Protein AF-A0A558BY23-F1 (afdb_monomer)

Organism: NCBI:txid2594794

Mean predicted aligned error: 22.26 Å

Radius of gyration: 32.46 Å; Cα contacts (8 Å, |Δi|>4): 40; chains: 1; bounding box: 86×51×78 Å

Foldseek 3Di:
DDPQLVVQLVVVCVVCVVVVPPVPVDPDDPPVVSVVSSVVSVVVVVVVCVCVVPVVPPPVPPLVVQLVVQLVVVCVVCQCVQDDPDDDSDPRDPVVSVVSSVVSVVVSVVVVVVVVVVVVVVVVVPPDPDDDPDDDDDDDDDDDDDDDDDDDDDDDDDDDDDDDDDDDDDDDDDDDDDDDDD

Sequence (182 aa):
MSKAKKALTDHLAAAVVPHLGTEASTNEPPKAVSKTLRKLAKQLLKQQTKTEKTPPAPVAPKAKRVRQALTSELTGALQPYLSPEGEEAAPPSKAVTKLIQRLSKKLVKQRHKQAKQSAKAAKSKDAPTAASEGSAASAPRPGRPQPPRPASVASAPRPVAPKRRPAPAKPAPAPATPAPQE

Solvent-accessible surface area (backbone atoms only — not comparable to full-atom values): 11970 Å² total; per-residue (Å²): 133,57,70,70,52,49,55,46,29,53,52,52,46,64,69,42,54,84,72,61,50,84,85,55,78,54,101,58,72,57,76,67,54,52,52,50,43,50,50,49,32,51,50,52,52,53,48,51,51,47,52,63,74,43,60,70,71,81,71,64,65,55,70,65,59,52,34,49,52,44,29,53,50,51,48,60,71,42,42,72,77,73,41,63,92,87,58,80,85,66,79,72,52,76,66,55,52,52,49,44,50,53,48,26,54,49,52,54,52,50,52,53,50,49,51,54,51,51,53,53,55,49,67,72,65,71,64,83,88,69,84,79,90,76,91,77,92,80,80,93,79,82,89,77,87,78,79,88,79,81,84,81,74,82,83,78,87,79,84,83,80,82,84,80,78,83,77,85,81,80,82,79,84,78,85,83,80,85,79,84,87,131

pLDDT: mean 70.73, std 15.52, range [36.75, 92.56]

Secondary structure (DSSP, 8-state):
--HHHHHHHHHHHHHHGGGS-TT--SSS--HHHHHHHHHHHHHHHHHHHHHHHS--------HHHHHHHHHHHHHHHHHHHHS-TTSTTPPPPHHHHHHHHHHHHHHHHHHHHHHHHHHHHHHTT-S-----------PPPPP-PPPPPP-PPPPPPPPPPPPPPPPPPPPPPPPPPPPPP-

Structure (mmCIF, N/CA/C/O backbone):
data_AF-A0A558BY23-F1
#
_entry.id   AF-A0A558BY23-F1
#
loop_
_atom_site.group_PDB
_atom_site.id
_atom_site.type_symbol
_atom_site.label_atom_id
_atom_site.label_alt_id
_atom_site.label_comp_id
_atom_site.label_asym_id
_atom_site.label_entity_id
_atom_site.label_seq_id
_atom_site.pdbx_PDB_ins_code
_atom_site.Cartn_x
_atom_site.Cartn_y
_atom_site.Cartn_z
_atom_site.occupancy
_atom_site.B_iso_or_equiv
_atom_site.auth_seq_id
_atom_site.auth_comp_id
_atom_site.auth_asym_id
_atom_site.auth_atom_id
_atom_site.pdbx_PDB_model_num
ATOM 1 N N . MET A 1 1 ? 19.167 -9.351 -29.033 1.00 67.38 1 MET A N 1
ATOM 2 C CA . MET A 1 1 ? 18.767 -8.874 -27.680 1.00 67.38 1 MET A CA 1
ATOM 3 C C . MET A 1 1 ? 17.413 -8.190 -27.806 1.00 67.38 1 MET A C 1
ATOM 5 O O . MET A 1 1 ? 17.223 -7.504 -28.797 1.00 67.38 1 MET A O 1
ATOM 9 N N . SER A 1 2 ? 16.472 -8.383 -26.873 1.00 84.62 2 SER A N 1
ATOM 10 C CA . SER A 1 2 ? 15.168 -7.699 -26.940 1.00 84.62 2 SER A CA 1
ATOM 11 C C . SER A 1 2 ? 15.303 -6.205 -26.622 1.00 84.62 2 SER A C 1
ATOM 13 O O . SER A 1 2 ? 16.155 -5.827 -25.813 1.00 84.62 2 SER A O 1
ATOM 15 N N . LYS A 1 3 ? 14.456 -5.364 -27.236 1.00 84.44 3 LYS A N 1
ATOM 16 C CA . LYS A 1 3 ? 14.470 -3.896 -27.067 1.00 84.44 3 LYS A CA 1
ATOM 17 C C . LYS A 1 3 ? 14.382 -3.487 -25.589 1.00 84.44 3 LYS A C 1
ATOM 19 O O . LYS A 1 3 ? 15.218 -2.726 -25.116 1.00 84.44 3 LYS A O 1
ATOM 24 N N . ALA A 1 4 ? 13.463 -4.100 -24.839 1.00 82.62 4 ALA A N 1
ATOM 25 C CA . ALA A 1 4 ? 13.289 -3.863 -23.403 1.00 82.62 4 ALA A CA 1
ATOM 26 C C . ALA A 1 4 ? 14.543 -4.201 -22.575 1.00 82.62 4 ALA A C 1
ATOM 28 O O . ALA A 1 4 ? 14.937 -3.452 -21.687 1.00 82.62 4 ALA A O 1
ATOM 29 N N . LYS A 1 5 ? 15.222 -5.312 -22.892 1.00 85.38 5 LYS A N 1
ATOM 30 C CA . LYS A 1 5 ? 16.448 -5.699 -22.185 1.00 85.38 5 LYS A CA 1
ATOM 31 C C . LYS A 1 5 ? 17.609 -4.749 -22.488 1.00 85.38 5 LYS A C 1
ATOM 33 O O . LYS A 1 5 ? 18.427 -4.518 -21.602 1.00 85.38 5 LYS A O 1
ATOM 38 N N . LYS A 1 6 ? 17.692 -4.225 -23.718 1.00 86.12 6 LYS A N 1
ATOM 39 C CA . LYS A 1 6 ? 18.703 -3.231 -24.105 1.00 86.12 6 LYS A CA 1
ATOM 40 C C . LYS A 1 6 ? 18.495 -1.931 -23.320 1.00 86.12 6 LYS A C 1
ATOM 42 O O . LYS A 1 6 ? 19.386 -1.565 -22.573 1.00 86.12 6 LYS A O 1
ATOM 47 N N . ALA A 1 7 ? 17.280 -1.378 -23.336 1.00 87.69 7 ALA A N 1
ATOM 48 C CA . ALA A 1 7 ? 16.935 -0.168 -22.585 1.00 87.69 7 ALA A CA 1
ATOM 49 C C . ALA A 1 7 ? 17.222 -0.281 -21.075 1.00 87.69 7 ALA A C 1
ATOM 51 O O . ALA A 1 7 ? 17.802 0.625 -20.488 1.00 87.69 7 ALA A O 1
ATOM 52 N N . LEU A 1 8 ? 16.888 -1.418 -20.446 1.00 87.88 8 LEU A N 1
ATOM 53 C CA . LEU A 1 8 ? 17.223 -1.652 -19.035 1.00 87.88 8 LEU A CA 1
ATOM 54 C C . LEU A 1 8 ? 18.731 -1.726 -18.794 1.00 87.88 8 LEU A C 1
ATOM 56 O O . LEU A 1 8 ? 19.209 -1.257 -17.770 1.00 87.88 8 LEU A O 1
ATOM 60 N N . THR A 1 9 ? 19.483 -2.333 -19.711 1.00 87.38 9 THR A N 1
ATOM 61 C CA . THR A 1 9 ? 20.943 -2.413 -19.573 1.00 87.38 9 THR A CA 1
ATOM 62 C C . THR A 1 9 ? 21.571 -1.030 -19.732 1.00 87.38 9 THR A C 1
ATOM 64 O O . THR A 1 9 ? 22.450 -0.695 -18.949 1.00 87.38 9 THR A O 1
ATOM 67 N N . ASP A 1 10 ? 21.085 -0.224 -20.678 1.00 85.62 10 ASP A N 1
ATOM 68 C CA . ASP A 1 10 ? 21.565 1.137 -20.933 1.00 85.62 10 ASP A CA 1
ATOM 69 C C . ASP A 1 10 ? 21.247 2.064 -19.744 1.00 85.62 10 ASP A C 1
ATOM 71 O O . ASP A 1 10 ? 22.113 2.807 -19.294 1.00 85.62 10 ASP A O 1
ATOM 75 N N . HIS A 1 11 ? 20.053 1.948 -19.149 1.00 86.69 11 HIS A N 1
ATOM 76 C CA . HIS A 1 11 ? 19.683 2.690 -17.937 1.00 86.69 11 HIS A CA 1
ATOM 77 C C . HIS A 1 11 ? 20.518 2.274 -16.718 1.00 86.69 11 HIS A C 1
ATOM 79 O O . HIS A 1 11 ? 20.967 3.119 -15.948 1.00 86.69 11 HIS A O 1
ATOM 85 N N . LEU A 1 12 ? 20.757 0.968 -16.539 1.00 87.31 12 LEU A N 1
ATOM 86 C CA . LEU A 1 12 ? 21.628 0.477 -15.469 1.00 87.31 12 LEU A CA 1
ATOM 87 C C . LEU A 1 12 ? 23.084 0.906 -15.688 1.00 87.31 12 LEU A C 1
ATOM 89 O O . LEU A 1 12 ? 23.767 1.212 -14.720 1.00 87.31 12 LEU A O 1
ATOM 93 N N . ALA A 1 13 ? 23.557 0.955 -16.934 1.00 85.38 13 ALA A N 1
ATOM 94 C CA . ALA A 1 13 ? 24.880 1.477 -17.251 1.00 85.38 13 ALA A CA 1
ATOM 95 C C . ALA A 1 13 ? 24.966 2.970 -16.908 1.00 85.38 13 ALA A C 1
ATOM 97 O O . ALA A 1 13 ? 25.842 3.349 -16.142 1.00 85.38 13 ALA A O 1
ATOM 98 N N . ALA A 1 14 ? 24.012 3.786 -17.367 1.00 84.38 14 ALA A N 1
ATOM 99 C CA . ALA A 1 14 ? 23.962 5.220 -17.078 1.00 84.38 14 ALA A CA 1
ATOM 100 C C . ALA A 1 14 ? 23.909 5.529 -15.571 1.00 84.38 14 ALA A C 1
ATOM 102 O O . ALA A 1 14 ? 24.569 6.454 -15.113 1.00 84.38 14 ALA A O 1
ATOM 103 N N . ALA A 1 15 ? 23.178 4.730 -14.789 1.00 85.19 15 ALA A N 1
ATOM 104 C CA . ALA A 1 15 ? 23.105 4.887 -13.336 1.00 85.19 15 ALA A CA 1
ATOM 105 C C . ALA A 1 15 ? 24.396 4.469 -12.610 1.00 85.19 15 ALA A C 1
ATOM 107 O O . ALA A 1 15 ? 24.675 4.967 -11.526 1.00 85.19 15 ALA A O 1
ATOM 108 N N . VAL A 1 16 ? 25.17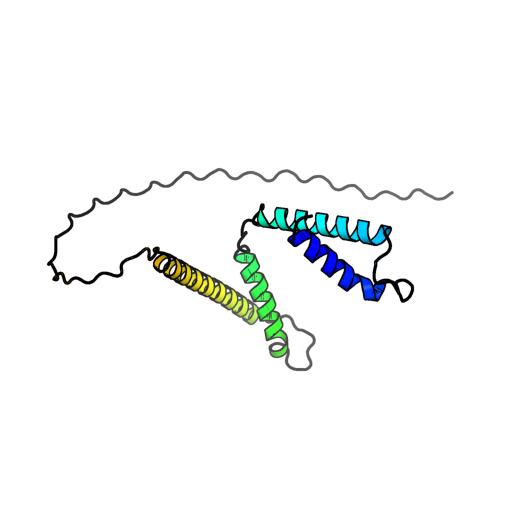3 3.545 -13.181 1.00 82.00 16 VAL A N 1
ATOM 109 C CA . VAL A 1 16 ? 26.407 3.023 -12.573 1.00 82.00 16 VAL A CA 1
ATOM 110 C C . VAL A 1 16 ? 27.642 3.822 -13.010 1.00 82.00 16 VAL A C 1
ATOM 112 O O . VAL A 1 16 ? 28.625 3.845 -12.277 1.00 82.00 16 VAL A O 1
ATOM 115 N N . VAL A 1 17 ? 27.583 4.540 -14.139 1.00 79.06 17 VAL A N 1
ATOM 116 C CA . VAL A 1 17 ? 28.660 5.416 -14.647 1.00 79.06 17 VAL A CA 1
ATOM 117 C C . VAL A 1 17 ? 29.209 6.388 -13.584 1.00 79.06 17 VAL A C 1
ATOM 119 O O . VAL A 1 17 ? 30.425 6.396 -13.404 1.00 79.06 17 VAL A O 1
ATOM 122 N N . PRO A 1 18 ? 28.390 7.126 -12.804 1.00 80.56 18 PRO A N 1
ATOM 123 C CA . PRO A 1 18 ? 28.895 8.027 -11.760 1.00 80.56 18 PRO A CA 1
ATOM 124 C C . PRO A 1 18 ? 29.636 7.318 -10.616 1.00 80.56 18 PRO A C 1
ATOM 126 O O . PRO A 1 18 ? 30.376 7.951 -9.869 1.00 80.56 18 PRO A O 1
ATOM 129 N N . HIS A 1 19 ? 29.431 6.008 -10.460 1.00 76.62 19 HIS A N 1
ATOM 130 C CA . HIS A 1 19 ? 29.974 5.205 -9.365 1.00 76.62 19 HIS A CA 1
ATOM 131 C C . HIS A 1 19 ? 31.189 4.362 -9.767 1.00 76.62 19 HIS A C 1
ATOM 133 O O . HIS A 1 19 ? 31.807 3.745 -8.902 1.00 76.62 19 HIS A O 1
ATOM 139 N N . LEU A 1 20 ? 31.544 4.322 -11.056 1.00 72.19 20 LEU A N 1
ATOM 140 C CA . LEU A 1 20 ? 32.707 3.573 -11.551 1.00 72.19 20 LEU A CA 1
ATOM 141 C C . LEU A 1 20 ? 34.029 4.344 -11.423 1.00 72.19 20 LEU A C 1
ATOM 143 O O . LEU A 1 20 ? 35.079 3.784 -11.729 1.00 72.19 20 LEU A O 1
ATOM 147 N N . GLY A 1 21 ? 33.987 5.585 -10.928 1.00 62.81 21 GLY A N 1
ATOM 148 C CA . GLY A 1 21 ? 35.162 6.442 -10.798 1.00 62.81 21 GLY A CA 1
ATOM 149 C C . GLY A 1 21 ? 35.721 6.887 -12.154 1.00 62.81 21 GLY A C 1
ATOM 150 O O . GLY A 1 21 ? 35.411 6.334 -13.209 1.00 62.81 21 GLY A O 1
ATOM 151 N N . THR A 1 22 ? 36.565 7.914 -12.131 1.00 57.41 22 THR A N 1
ATOM 152 C CA . THR A 1 22 ? 37.192 8.537 -13.313 1.00 57.41 22 THR A CA 1
ATOM 153 C C . THR A 1 22 ? 38.107 7.606 -14.125 1.00 57.41 22 THR A C 1
ATOM 155 O O . THR A 1 22 ? 38.553 7.988 -15.202 1.00 57.41 22 THR A O 1
ATOM 158 N N . GLU A 1 23 ? 38.341 6.376 -13.664 1.00 54.94 23 GLU A N 1
ATOM 159 C CA . GLU A 1 23 ? 39.105 5.327 -14.359 1.00 54.94 23 GLU A CA 1
ATOM 160 C C . GLU A 1 23 ? 38.365 4.747 -15.583 1.00 54.94 23 GLU A C 1
ATOM 162 O O . GLU A 1 23 ? 38.964 4.100 -16.439 1.00 54.94 23 GLU A O 1
ATOM 167 N N . ALA A 1 24 ? 37.057 4.997 -15.712 1.00 53.34 24 ALA A N 1
ATOM 168 C CA . ALA A 1 24 ? 36.253 4.609 -16.872 1.00 53.34 24 ALA A CA 1
ATOM 169 C C . ALA A 1 24 ? 36.109 5.761 -17.892 1.00 53.34 24 ALA A C 1
ATOM 171 O O . ALA A 1 24 ? 35.017 6.018 -18.394 1.00 53.34 24 ALA A O 1
ATOM 172 N N . SER A 1 25 ? 37.195 6.490 -18.190 1.00 51.38 25 SER A N 1
ATOM 173 C CA . SER A 1 25 ? 37.172 7.652 -19.107 1.00 51.38 25 SER A CA 1
ATOM 174 C C . SER A 1 25 ? 36.997 7.293 -20.590 1.00 51.38 25 SER A C 1
ATOM 176 O O . SER A 1 25 ? 36.831 8.166 -21.441 1.00 51.38 25 SER A O 1
ATOM 178 N N . THR A 1 26 ? 36.966 6.001 -20.915 1.00 56.19 26 THR A N 1
ATOM 179 C CA . THR A 1 26 ? 36.451 5.534 -22.199 1.00 56.19 26 THR A CA 1
ATOM 180 C C . THR A 1 26 ? 34.993 5.159 -21.977 1.00 56.19 26 THR A C 1
ATOM 182 O O . THR A 1 26 ? 34.688 4.432 -21.042 1.00 56.19 26 THR A O 1
ATOM 185 N N . ASN A 1 27 ? 34.090 5.692 -22.803 1.00 57.84 27 ASN A N 1
ATOM 186 C CA . ASN A 1 27 ? 32.620 5.574 -22.753 1.00 57.84 27 ASN A CA 1
ATOM 187 C C . ASN A 1 27 ? 32.040 4.138 -22.653 1.00 57.84 27 ASN A C 1
ATOM 189 O O . ASN A 1 27 ? 30.833 3.937 -22.794 1.00 57.84 27 ASN A O 1
ATOM 193 N N . GLU A 1 28 ? 32.872 3.123 -22.442 1.00 62.03 28 GLU A N 1
ATOM 194 C CA . GLU A 1 28 ? 32.519 1.721 -22.406 1.00 62.03 28 GLU A CA 1
ATOM 195 C C . GLU A 1 28 ? 32.824 1.115 -21.023 1.00 62.03 28 GLU A C 1
ATOM 197 O O . GLU A 1 28 ? 33.976 1.083 -20.585 1.00 62.03 28 GLU A O 1
ATOM 202 N N . PRO A 1 29 ? 31.812 0.588 -20.306 1.00 64.75 29 PRO A N 1
ATOM 203 C CA . PRO A 1 29 ? 32.049 -0.072 -19.032 1.00 64.75 29 PRO A CA 1
ATOM 204 C C . PRO A 1 29 ? 32.927 -1.317 -19.237 1.00 64.75 29 PRO A C 1
ATOM 206 O O . PRO A 1 29 ? 32.737 -2.054 -20.215 1.00 64.75 29 PRO A O 1
ATOM 209 N N . PRO A 1 30 ? 33.832 -1.635 -18.291 1.00 78.12 30 PRO A N 1
ATOM 210 C CA . PRO A 1 30 ? 34.717 -2.786 -18.413 1.00 78.12 30 PRO A CA 1
ATOM 211 C C . PRO A 1 30 ? 33.917 -4.071 -18.673 1.00 78.12 30 PRO A C 1
ATOM 213 O O . PRO A 1 30 ? 32.824 -4.275 -18.135 1.00 78.12 30 PRO A O 1
ATOM 216 N N . LYS A 1 31 ? 34.462 -4.976 -19.501 1.00 78.69 31 LYS A N 1
ATOM 217 C CA . LYS A 1 31 ? 33.764 -6.185 -20.003 1.00 78.69 31 LYS A CA 1
ATOM 218 C C . LYS A 1 31 ? 33.146 -7.057 -18.897 1.00 78.69 31 LYS A C 1
ATOM 220 O O . LYS A 1 31 ? 32.183 -7.785 -19.146 1.00 78.69 31 LYS A O 1
ATOM 225 N N . ALA A 1 32 ? 33.697 -7.015 -17.685 1.00 81.50 32 ALA A N 1
ATOM 226 C CA . ALA A 1 32 ? 33.134 -7.684 -16.515 1.00 81.50 32 ALA A CA 1
ATOM 227 C C . ALA A 1 32 ? 31.833 -7.013 -16.032 1.00 81.50 32 ALA A C 1
ATOM 229 O O . ALA A 1 32 ? 30.831 -7.701 -15.825 1.00 81.50 32 ALA A O 1
ATOM 230 N N . VAL A 1 33 ? 31.815 -5.681 -15.940 1.00 81.44 33 VAL A N 1
ATOM 231 C CA . VAL A 1 33 ? 30.657 -4.879 -15.518 1.00 81.44 33 VAL A CA 1
ATOM 232 C C . VAL A 1 33 ? 29.534 -4.953 -16.552 1.00 81.44 33 VAL A C 1
ATOM 234 O O . VAL A 1 33 ? 28.379 -5.190 -16.208 1.00 81.44 33 VAL A O 1
ATOM 237 N N . SER A 1 34 ? 29.836 -4.888 -17.848 1.00 82.50 34 SER A N 1
ATOM 238 C CA . SER A 1 34 ? 28.790 -5.033 -18.874 1.00 82.50 34 SER A CA 1
ATOM 239 C C . SER A 1 34 ? 28.100 -6.410 -18.832 1.00 82.50 34 SER A C 1
ATOM 241 O O . SER A 1 34 ? 26.887 -6.526 -19.053 1.00 82.50 34 SER A O 1
ATOM 243 N N . LYS A 1 35 ? 28.835 -7.474 -18.472 1.00 87.50 35 LYS A N 1
ATOM 244 C CA . LYS A 1 35 ? 28.265 -8.811 -18.238 1.00 87.50 35 LYS A CA 1
ATOM 245 C C . LYS A 1 35 ? 27.375 -8.851 -16.993 1.00 87.50 35 LYS A C 1
ATOM 247 O O . LYS A 1 35 ? 26.323 -9.498 -17.050 1.00 87.50 35 LYS A O 1
ATOM 252 N N . THR A 1 36 ? 27.755 -8.195 -15.895 1.00 87.00 36 THR A N 1
ATOM 253 C CA . THR A 1 36 ? 26.931 -8.152 -14.673 1.00 87.00 36 THR A CA 1
ATOM 254 C C . THR A 1 36 ? 25.659 -7.338 -14.894 1.00 87.00 36 THR A C 1
ATOM 256 O O . THR A 1 36 ? 24.575 -7.857 -14.625 1.00 87.00 36 THR A O 1
ATOM 259 N N . LEU A 1 37 ? 25.747 -6.160 -15.518 1.00 87.94 37 LEU A N 1
ATOM 260 C CA . LEU A 1 37 ? 24.588 -5.334 -15.886 1.00 87.94 37 LEU A CA 1
ATOM 261 C C . LEU A 1 37 ? 23.601 -6.113 -16.768 1.00 87.94 37 LEU A C 1
ATOM 263 O O . LEU A 1 37 ? 22.394 -6.126 -16.520 1.00 87.94 37 LEU A O 1
ATOM 267 N N . ARG A 1 38 ? 24.106 -6.883 -17.741 1.00 87.56 38 ARG A N 1
ATOM 268 C CA . ARG A 1 38 ? 23.272 -7.746 -18.595 1.00 87.56 38 ARG A CA 1
ATOM 269 C C . ARG A 1 38 ? 22.605 -8.897 -17.825 1.00 87.56 38 ARG A C 1
ATOM 271 O O . ARG A 1 38 ? 21.497 -9.315 -18.194 1.00 87.56 38 ARG A O 1
ATOM 278 N N . LYS A 1 39 ? 23.271 -9.457 -16.805 1.00 90.56 39 LYS A N 1
ATOM 279 C CA . LYS A 1 39 ? 22.706 -10.496 -15.921 1.00 90.56 39 LYS A CA 1
ATOM 280 C C . LYS A 1 39 ? 21.616 -9.909 -15.023 1.00 90.56 39 LYS A C 1
ATOM 282 O O . LYS A 1 39 ? 20.538 -10.501 -14.957 1.00 90.56 39 LYS A O 1
ATOM 287 N N . LEU A 1 40 ? 21.850 -8.734 -14.442 1.00 89.25 40 LEU A N 1
ATOM 288 C CA . LEU A 1 40 ? 20.875 -8.006 -13.627 1.00 89.25 40 LEU A CA 1
ATOM 289 C C . LEU A 1 40 ? 19.639 -7.623 -14.443 1.00 89.25 40 LEU A C 1
ATOM 291 O O . LEU A 1 40 ? 18.529 -7.979 -14.059 1.00 89.25 40 LEU A O 1
ATOM 295 N N . ALA A 1 41 ? 19.812 -7.050 -15.638 1.00 88.94 41 ALA A N 1
ATOM 296 C CA . ALA A 1 41 ? 18.696 -6.754 -16.539 1.00 88.94 41 ALA A CA 1
ATOM 297 C C . ALA A 1 41 ? 17.862 -8.011 -16.861 1.00 88.94 41 ALA A C 1
ATOM 299 O O . ALA A 1 41 ? 16.636 -7.959 -16.928 1.00 88.94 41 ALA A O 1
ATOM 300 N N . LYS A 1 42 ? 18.506 -9.181 -17.015 1.00 91.00 42 LYS A N 1
ATOM 301 C CA . LYS A 1 42 ? 17.801 -10.462 -17.215 1.00 91.00 42 LYS A CA 1
ATOM 302 C C . LYS A 1 42 ? 17.043 -10.909 -15.958 1.00 91.00 42 LYS A C 1
ATOM 304 O O . LYS A 1 42 ? 15.966 -11.484 -16.094 1.00 91.00 42 LYS A O 1
ATOM 309 N N . GLN A 1 43 ? 17.598 -10.703 -14.766 1.00 91.44 43 GLN A N 1
ATOM 310 C CA . GLN A 1 43 ? 16.945 -11.049 -13.500 1.00 91.44 43 GLN A CA 1
ATOM 311 C C . GLN A 1 43 ? 15.739 -10.151 -13.228 1.00 91.44 43 GLN A C 1
ATOM 313 O O . GLN A 1 43 ? 14.672 -10.676 -12.925 1.00 91.44 43 GLN A O 1
ATOM 318 N N . LEU A 1 44 ? 15.875 -8.841 -13.438 1.00 88.62 44 LEU A N 1
ATOM 319 C CA . LEU A 1 44 ? 14.785 -7.878 -13.287 1.00 88.62 44 LEU A CA 1
ATOM 320 C C . LEU A 1 44 ? 13.632 -8.186 -14.240 1.00 88.62 44 LEU A C 1
ATOM 322 O O . LEU A 1 44 ? 12.491 -8.291 -13.807 1.00 88.62 44 LEU A O 1
ATOM 326 N N . LEU A 1 45 ? 13.923 -8.462 -15.513 1.00 87.06 45 LEU A N 1
ATOM 327 C CA . LEU A 1 45 ? 12.887 -8.789 -16.498 1.00 87.06 45 LEU A CA 1
ATOM 328 C C . LEU A 1 45 ? 12.211 -10.143 -16.189 1.00 87.06 45 LEU A C 1
ATOM 330 O O . LEU A 1 45 ? 11.004 -10.307 -16.363 1.00 87.06 45 LEU A O 1
ATOM 334 N N . LYS A 1 46 ? 12.958 -11.115 -15.643 1.00 86.44 46 LYS A N 1
ATOM 335 C CA . LYS A 1 46 ? 12.383 -12.364 -15.104 1.00 86.44 46 LYS A CA 1
ATOM 336 C C . LYS A 1 46 ? 11.508 -12.133 -13.869 1.00 86.44 46 LYS A C 1
ATOM 338 O O . LYS A 1 46 ? 10.550 -12.872 -13.677 1.00 86.44 46 LYS A O 1
ATOM 343 N N . GLN A 1 47 ? 11.839 -11.166 -13.018 1.00 84.38 47 GLN A N 1
ATOM 344 C CA . GLN A 1 47 ? 11.013 -10.813 -11.864 1.00 84.38 47 GLN A CA 1
ATOM 345 C C . GLN A 1 47 ? 9.747 -10.076 -12.298 1.00 84.38 47 GLN A C 1
ATOM 347 O O . GLN A 1 47 ? 8.670 -10.488 -11.8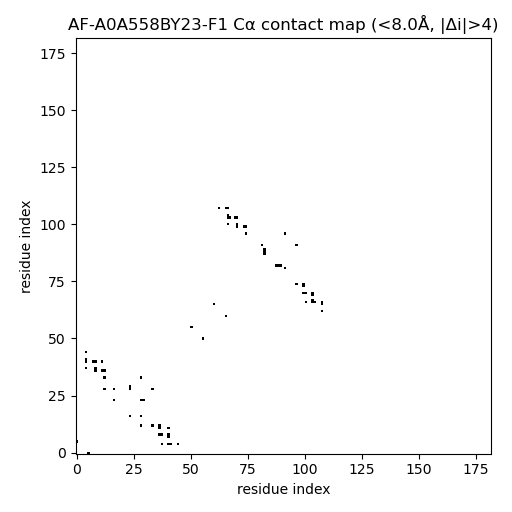88 1.00 84.38 47 GLN A O 1
ATOM 352 N N . GLN A 1 48 ? 9.857 -9.101 -13.203 1.00 81.44 48 GLN A N 1
ATOM 353 C CA . GLN A 1 48 ? 8.720 -8.377 -13.782 1.00 81.44 48 GLN A CA 1
ATOM 354 C C . GLN A 1 48 ? 7.725 -9.325 -14.459 1.00 81.44 48 GLN A C 1
ATOM 356 O O . GLN A 1 48 ? 6.534 -9.307 -14.168 1.00 81.44 48 GLN A O 1
ATOM 361 N N . THR A 1 49 ? 8.218 -10.249 -15.286 1.00 78.25 49 THR A N 1
ATOM 362 C CA . THR A 1 49 ? 7.354 -11.252 -15.932 1.00 78.25 49 THR A CA 1
ATOM 363 C C . THR A 1 49 ? 6.749 -12.246 -14.940 1.00 78.25 49 THR A C 1
ATOM 365 O O . THR A 1 49 ? 5.637 -12.718 -15.157 1.00 78.25 49 THR A O 1
ATOM 368 N N . LYS A 1 50 ? 7.421 -12.551 -13.821 1.00 75.69 50 LYS A N 1
ATOM 369 C CA . LYS A 1 50 ? 6.830 -13.346 -12.731 1.00 75.69 50 LYS A CA 1
ATOM 370 C C . LYS A 1 50 ? 5.753 -12.577 -11.964 1.00 75.69 50 LYS A C 1
ATOM 372 O O . LYS A 1 50 ? 4.766 -13.200 -11.582 1.00 75.69 50 LYS A O 1
ATOM 377 N N . THR A 1 51 ? 5.923 -11.272 -11.756 1.00 59.72 51 THR A N 1
ATOM 378 C CA . THR A 1 51 ? 4.940 -10.409 -11.080 1.00 59.72 51 THR A CA 1
ATOM 379 C C . THR A 1 51 ? 3.758 -10.031 -11.969 1.00 59.72 51 THR A C 1
ATOM 381 O O . THR A 1 51 ? 2.682 -9.764 -11.453 1.00 59.72 51 THR A O 1
ATOM 384 N N . GLU A 1 52 ? 3.924 -10.025 -13.292 1.00 59.47 52 GLU A N 1
ATOM 385 C CA . GLU A 1 52 ? 2.812 -9.836 -14.233 1.00 59.47 52 GLU A CA 1
ATOM 386 C C . GLU A 1 52 ? 2.058 -11.146 -14.491 1.00 59.47 52 GLU A C 1
ATOM 388 O O . GLU A 1 52 ? 0.831 -11.159 -14.549 1.00 59.47 52 GLU A O 1
ATOM 393 N N . LYS A 1 53 ? 2.775 -12.274 -14.613 1.00 58.41 53 LYS A N 1
ATOM 394 C CA . LYS A 1 53 ? 2.162 -13.585 -14.895 1.00 58.41 53 LYS A CA 1
ATOM 395 C C . LYS A 1 53 ? 1.586 -14.267 -13.658 1.00 58.41 53 LYS A C 1
ATOM 397 O O . LYS A 1 53 ? 0.682 -15.089 -13.775 1.00 58.41 53 LYS A O 1
ATOM 402 N N . THR A 1 54 ? 2.079 -13.904 -12.482 1.00 48.28 54 THR A N 1
ATOM 403 C CA . THR A 1 54 ? 1.380 -14.134 -11.223 1.00 48.28 54 THR A CA 1
ATOM 404 C C . THR A 1 54 ? 0.777 -12.791 -10.867 1.00 48.28 54 THR A C 1
ATOM 406 O O . THR A 1 54 ? 1.452 -12.030 -10.173 1.00 48.28 54 THR A O 1
ATOM 409 N N . PRO A 1 55 ? -0.439 -12.443 -11.339 1.00 46.34 55 PRO A N 1
ATOM 410 C CA . PRO A 1 55 ? -1.124 -11.321 -10.728 1.00 46.34 55 PRO A CA 1
ATOM 411 C C . PRO A 1 55 ? -1.059 -11.610 -9.229 1.00 46.34 55 PRO A C 1
ATOM 413 O O . PRO A 1 55 ? -1.448 -12.720 -8.830 1.00 46.34 55 PRO A O 1
ATOM 416 N N . PRO A 1 56 ? -0.505 -10.716 -8.386 1.00 49.31 56 PRO A N 1
ATOM 417 C CA . PRO A 1 56 ? -0.791 -10.820 -6.975 1.00 49.31 56 PRO A CA 1
ATOM 418 C C . PRO A 1 56 ? -2.306 -10.865 -6.964 1.00 49.31 56 PRO A C 1
ATOM 420 O O . PRO A 1 56 ? -2.945 -9.899 -7.391 1.00 49.31 56 PRO A O 1
ATOM 423 N N . ALA A 1 57 ? -2.879 -12.028 -6.624 1.00 46.78 57 ALA A N 1
ATOM 424 C CA . ALA A 1 57 ? -4.306 -12.124 -6.415 1.00 46.78 57 ALA A CA 1
ATOM 425 C C . ALA A 1 57 ? -4.609 -10.881 -5.590 1.00 46.78 57 ALA A C 1
ATOM 427 O O . ALA A 1 57 ? -3.892 -10.679 -4.601 1.00 46.78 57 ALA A O 1
ATOM 428 N N . PRO A 1 58 ? -5.494 -9.976 -6.037 1.00 46.34 58 PRO A N 1
ATOM 429 C CA . PRO A 1 58 ? -5.778 -8.786 -5.277 1.00 46.34 58 PRO A CA 1
ATOM 430 C C . PRO A 1 58 ? -6.453 -9.316 -4.024 1.00 46.34 58 PRO A C 1
ATOM 432 O O . PRO A 1 58 ? -7.671 -9.466 -3.954 1.00 46.34 58 PRO A O 1
ATOM 435 N N . VAL A 1 59 ? -5.645 -9.676 -3.028 1.00 53.72 59 VAL A N 1
ATOM 436 C CA . VAL A 1 59 ? -6.063 -9.916 -1.670 1.00 53.72 59 VAL A CA 1
ATOM 437 C C . VAL A 1 59 ? -6.356 -8.507 -1.231 1.00 53.72 59 VAL A C 1
ATOM 439 O O . VAL A 1 59 ? -5.523 -7.834 -0.628 1.00 53.72 59 VAL A O 1
ATOM 442 N N . ALA A 1 60 ? -7.523 -8.025 -1.670 1.00 57.78 60 ALA A N 1
ATOM 443 C CA . ALA A 1 60 ? -8.096 -6.778 -1.248 1.00 57.78 60 ALA A CA 1
ATOM 444 C C . ALA A 1 60 ? -7.871 -6.776 0.260 1.00 57.78 60 ALA A C 1
ATOM 446 O O . ALA A 1 60 ? -8.300 -7.737 0.923 1.00 57.78 60 ALA A O 1
ATOM 447 N N . PRO A 1 61 ? -7.070 -5.827 0.778 1.00 61.81 61 PRO A N 1
ATOM 448 C CA . PRO A 1 61 ? -6.581 -5.909 2.137 1.00 61.81 61 PRO A CA 1
ATOM 449 C C . PRO A 1 61 ? -7.789 -6.161 3.024 1.00 61.81 61 PRO A C 1
ATOM 451 O O . PRO A 1 61 ? -8.791 -5.445 2.926 1.00 61.81 61 PRO A O 1
ATOM 454 N N . LYS A 1 62 ? -7.749 -7.266 3.791 1.00 73.25 62 LYS A N 1
ATOM 455 C CA . LYS A 1 62 ? -8.899 -7.730 4.583 1.00 73.25 62 LYS A CA 1
ATOM 456 C C . LYS A 1 62 ? -9.490 -6.508 5.270 1.00 73.25 62 LYS A C 1
ATOM 458 O O . LYS A 1 62 ? -8.744 -5.779 5.915 1.00 73.25 62 LYS A O 1
ATOM 463 N N . ALA A 1 63 ? -10.800 -6.278 5.159 1.00 74.44 63 ALA A N 1
ATOM 464 C CA . ALA A 1 63 ? -11.422 -5.027 5.613 1.00 74.44 63 ALA A CA 1
ATOM 465 C C . ALA A 1 63 ? -11.060 -4.646 7.066 1.00 74.44 63 ALA A C 1
ATOM 467 O O . ALA A 1 63 ? -11.086 -3.474 7.423 1.00 74.44 63 ALA A O 1
ATOM 468 N N . LYS A 1 64 ? -10.690 -5.630 7.900 1.00 80.38 64 LYS A N 1
ATOM 469 C CA . LYS A 1 64 ? -10.103 -5.425 9.231 1.00 80.38 64 LYS A CA 1
ATOM 470 C C . LYS A 1 64 ? -8.754 -4.684 9.205 1.00 80.38 64 LYS A C 1
ATOM 472 O O . LYS A 1 64 ? -8.626 -3.707 9.928 1.00 80.38 64 LYS A O 1
ATOM 477 N N . ARG A 1 65 ? -7.794 -5.087 8.361 1.00 83.56 65 ARG A N 1
ATOM 478 C CA . ARG A 1 65 ? -6.489 -4.412 8.205 1.00 83.56 65 ARG A CA 1
ATOM 479 C C . ARG A 1 65 ? -6.651 -2.975 7.720 1.00 83.56 65 ARG A C 1
ATOM 481 O O . ARG A 1 65 ? -6.038 -2.086 8.284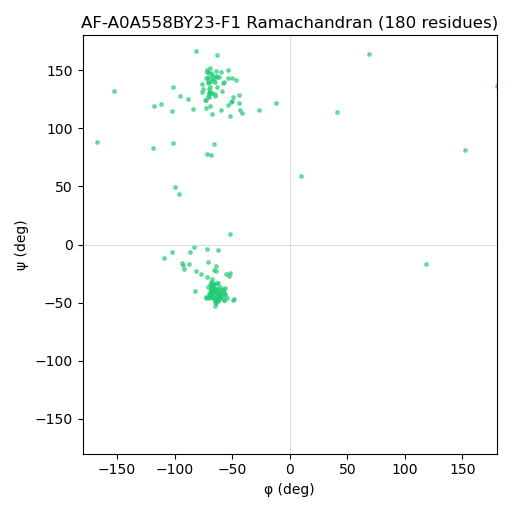 1.00 83.56 65 ARG A O 1
ATOM 488 N N . VAL A 1 66 ? -7.538 -2.742 6.750 1.00 83.50 66 VAL A N 1
ATOM 489 C CA . VAL A 1 66 ? -7.823 -1.382 6.254 1.00 83.50 66 VAL A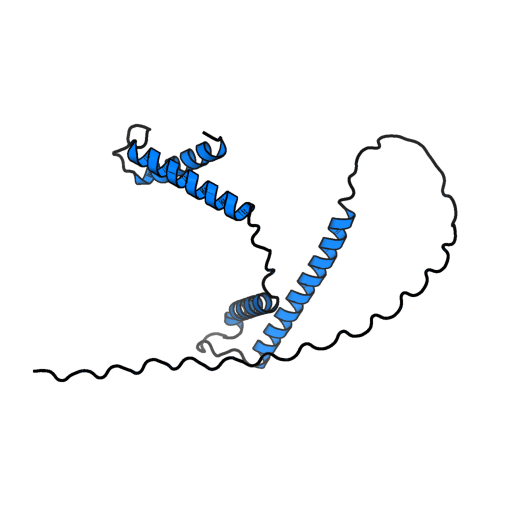 CA 1
ATOM 490 C C . VAL A 1 66 ? -8.391 -0.501 7.364 1.00 83.50 66 VAL A C 1
ATOM 492 O O . VAL A 1 66 ? -7.970 0.634 7.527 1.00 83.50 66 VAL A O 1
ATOM 495 N N . ARG A 1 67 ? -9.330 -1.022 8.164 1.00 84.75 67 ARG A N 1
ATOM 496 C CA . ARG A 1 67 ? -9.869 -0.275 9.310 1.00 84.75 67 ARG A CA 1
ATOM 497 C C . ARG A 1 67 ? -8.806 0.005 10.363 1.00 84.75 67 ARG A C 1
ATOM 499 O O . ARG A 1 67 ? -8.819 1.091 10.924 1.00 84.75 67 ARG A O 1
ATOM 506 N N . GLN A 1 68 ? -7.931 -0.959 10.641 1.00 86.69 68 GLN A N 1
ATOM 507 C CA . GLN A 1 68 ? -6.863 -0.797 11.622 1.00 86.69 68 GLN A CA 1
ATOM 508 C C . GLN A 1 68 ? -5.868 0.277 11.178 1.00 86.69 68 GLN A C 1
ATOM 510 O O . GLN A 1 68 ? -5.625 1.190 11.954 1.00 86.69 68 GLN A O 1
ATOM 515 N N . ALA A 1 69 ? -5.409 0.226 9.924 1.00 87.50 69 ALA A N 1
ATOM 516 C CA . ALA A 1 69 ? -4.539 1.244 9.337 1.00 87.50 69 ALA A CA 1
ATOM 517 C C . ALA A 1 69 ? -5.179 2.641 9.388 1.00 87.50 69 ALA A C 1
ATOM 519 O O . ALA A 1 69 ? -4.584 3.576 9.903 1.00 87.50 69 ALA A O 1
ATOM 520 N N . LEU A 1 70 ? -6.450 2.762 8.985 1.00 89.00 70 LEU A N 1
ATOM 521 C CA . LEU A 1 70 ? -7.171 4.036 9.079 1.00 89.00 70 LEU A CA 1
ATOM 522 C C . LEU A 1 70 ? -7.342 4.514 10.523 1.00 89.00 70 LEU A C 1
ATOM 524 O O . LEU A 1 70 ? -7.384 5.707 10.773 1.00 89.00 70 LEU A O 1
ATOM 528 N N . THR A 1 71 ? -7.486 3.597 11.480 1.00 88.12 71 THR A N 1
ATOM 529 C CA . THR A 1 71 ? -7.590 3.972 12.894 1.00 88.12 71 THR A CA 1
ATOM 530 C C . THR A 1 71 ? -6.244 4.488 13.394 1.00 88.12 71 THR A C 1
ATOM 532 O O . THR A 1 71 ? -6.231 5.527 14.033 1.00 88.12 71 THR A O 1
ATOM 535 N N . SER A 1 72 ? -5.124 3.831 13.070 1.00 85.75 72 SER A N 1
ATOM 536 C CA . SER A 1 72 ? -3.790 4.322 13.444 1.00 85.75 72 SER A CA 1
ATOM 537 C C . SER A 1 72 ? -3.439 5.644 12.765 1.00 85.75 72 SER A C 1
ATOM 539 O O . SER A 1 72 ? -2.892 6.519 13.422 1.00 85.75 72 SER A O 1
ATOM 541 N N . GLU A 1 73 ? -3.805 5.823 11.494 1.00 87.88 73 GLU A N 1
ATOM 542 C CA . GLU A 1 73 ? -3.610 7.084 10.768 1.00 87.88 73 GLU A CA 1
ATOM 543 C C . GLU A 1 73 ? -4.425 8.219 11.391 1.00 87.88 73 GLU A C 1
ATOM 545 O O . GLU A 1 73 ? -3.888 9.287 11.660 1.00 87.88 73 GLU A O 1
ATOM 550 N N . LEU A 1 74 ? -5.713 7.984 11.671 1.00 87.38 74 LEU A N 1
ATOM 551 C CA . LEU A 1 74 ? -6.567 8.986 12.307 1.00 87.38 74 LEU A CA 1
ATOM 552 C C . LEU A 1 74 ? -6.109 9.304 13.730 1.00 87.38 74 LEU A C 1
ATOM 554 O O . LEU A 1 74 ? -6.150 10.462 14.124 1.00 87.38 74 LEU A O 1
ATOM 558 N N . THR A 1 75 ? -5.664 8.308 14.498 1.00 86.19 75 THR A N 1
ATOM 559 C CA . THR A 1 75 ? -5.099 8.553 15.827 1.00 86.19 75 THR A CA 1
ATOM 560 C C . THR A 1 75 ? -3.818 9.374 15.726 1.00 86.19 75 THR A C 1
ATOM 562 O O . THR A 1 75 ? -3.708 10.348 16.454 1.00 86.19 75 THR A O 1
ATOM 565 N N . GLY A 1 76 ? -2.899 9.051 14.810 1.00 84.69 76 GLY A N 1
ATOM 566 C CA . GLY A 1 76 ? -1.660 9.814 14.618 1.00 84.69 76 GLY A CA 1
ATOM 567 C C . GLY A 1 76 ? -1.904 11.248 14.138 1.00 84.69 76 GLY A C 1
ATOM 568 O O . GLY A 1 76 ? -1.287 12.177 14.643 1.00 84.69 76 GLY A O 1
ATOM 569 N N . ALA A 1 77 ? -2.856 11.454 13.224 1.00 85.81 77 ALA A N 1
ATOM 570 C CA . ALA A 1 77 ? -3.223 12.787 12.741 1.00 85.81 77 ALA A CA 1
ATOM 571 C C . ALA A 1 77 ? -3.916 13.641 13.815 1.00 85.81 77 ALA A C 1
ATOM 573 O O . ALA A 1 77 ? -3.772 14.860 13.825 1.00 85.81 77 ALA A O 1
ATOM 574 N N . LEU A 1 78 ? -4.677 13.008 14.712 1.00 84.00 78 LEU A N 1
ATOM 575 C CA . LEU A 1 78 ? -5.351 13.690 15.816 1.00 84.00 78 LEU A CA 1
ATOM 576 C C . LEU A 1 78 ? -4.469 13.820 17.060 1.00 84.00 78 LEU A C 1
ATOM 578 O O . LEU A 1 78 ? -4.768 14.652 17.903 1.00 84.00 78 LEU A O 1
ATOM 582 N N . GLN A 1 79 ? -3.386 13.052 17.175 1.00 80.50 79 GLN A N 1
ATOM 583 C CA . GLN A 1 79 ? -2.458 13.079 18.306 1.00 80.50 79 GLN A CA 1
ATOM 584 C C . GLN A 1 79 ? -1.995 14.491 18.714 1.00 80.50 79 GLN A C 1
ATOM 586 O O . GLN A 1 79 ? -2.118 14.796 19.898 1.00 80.50 79 GLN A O 1
ATOM 591 N N . PRO A 1 80 ? -1.579 15.394 17.800 1.00 80.75 80 PRO A N 1
ATOM 592 C CA . PRO A 1 80 ? -1.202 16.761 18.181 1.00 80.75 80 PRO A CA 1
ATOM 593 C C . PRO A 1 80 ? -2.371 17.608 18.712 1.00 80.75 80 PRO A C 1
ATOM 595 O O . PRO A 1 80 ? -2.152 18.566 19.437 1.00 80.75 80 PRO A O 1
ATOM 598 N N . TYR A 1 81 ? -3.616 17.259 18.381 1.00 76.00 81 TYR A N 1
ATOM 599 C CA . TYR A 1 81 ? -4.817 17.948 18.873 1.00 76.00 81 TYR A CA 1
ATOM 600 C C . TYR A 1 81 ? -5.403 17.303 20.133 1.00 76.00 81 TYR A C 1
ATOM 602 O O . TYR A 1 81 ? -6.261 17.887 20.791 1.00 76.00 81 TYR A O 1
ATOM 610 N N . LEU A 1 82 ? -4.989 16.072 20.440 1.00 71.75 82 LEU A N 1
ATOM 611 C CA . LEU A 1 82 ? -5.418 15.315 21.614 1.00 71.75 82 LEU A CA 1
ATOM 612 C C . LEU A 1 82 ? -4.476 15.510 22.807 1.00 71.75 82 LEU A C 1
ATOM 614 O O . LEU A 1 82 ? -4.891 15.248 23.932 1.00 71.75 82 LEU A O 1
ATOM 618 N N . SER A 1 83 ? -3.258 15.991 22.560 1.00 64.00 83 SER A N 1
ATOM 619 C CA . SER A 1 83 ? -2.283 16.402 23.570 1.00 64.00 83 SER A CA 1
ATOM 620 C C . SER A 1 83 ? -1.974 17.891 23.386 1.00 64.00 83 SER A C 1
ATOM 622 O O . SER A 1 83 ? -1.008 18.223 22.698 1.00 64.00 83 SER A O 1
ATOM 624 N N . PRO A 1 84 ? -2.805 18.804 23.925 1.00 56.91 84 PRO A N 1
ATOM 625 C CA . PRO A 1 84 ? -2.423 20.208 23.998 1.00 56.91 84 PRO A CA 1
ATOM 626 C C . PRO A 1 84 ? -1.166 20.348 24.871 1.00 56.91 84 PRO A C 1
ATOM 628 O O . PRO A 1 84 ? -0.978 19.588 25.818 1.00 56.91 84 PRO A O 1
ATOM 631 N N . GLU A 1 85 ? -0.297 21.279 24.479 1.00 52.66 85 GLU A N 1
ATOM 632 C CA . GLU A 1 85 ? 1.044 21.547 25.013 1.00 52.66 85 GLU A CA 1
ATOM 633 C C . GLU A 1 85 ? 1.266 21.150 26.484 1.00 52.66 85 GLU A C 1
ATOM 635 O O . GLU A 1 85 ? 0.692 21.739 27.395 1.00 52.66 85 GLU A O 1
ATOM 640 N N . GLY A 1 86 ? 2.169 20.192 26.713 1.00 50.88 86 GLY A N 1
ATOM 641 C CA . GLY A 1 86 ? 2.837 20.024 28.009 1.00 50.88 86 GLY A CA 1
ATOM 642 C C . GLY A 1 86 ? 2.616 18.701 28.739 1.00 50.88 86 GLY A C 1
ATOM 643 O O . GLY A 1 86 ? 3.426 18.380 29.603 1.00 50.88 86 GLY A O 1
ATOM 644 N N . GLU A 1 87 ? 1.612 17.894 28.385 1.00 50.41 87 GLU A N 1
ATOM 645 C CA . GLU A 1 87 ? 1.464 16.547 28.956 1.00 50.41 87 GLU A CA 1
ATOM 646 C C . GLU A 1 87 ? 1.943 15.477 27.971 1.00 50.41 87 GLU A C 1
ATOM 648 O O . GLU A 1 87 ? 1.389 15.282 26.886 1.00 50.41 87 GLU A O 1
ATOM 653 N N . GLU A 1 88 ? 3.012 14.793 28.373 1.00 54.84 88 GLU A N 1
ATOM 654 C CA . GLU A 1 88 ? 3.593 13.626 27.721 1.00 54.84 88 GLU A CA 1
ATOM 655 C C . GLU A 1 88 ? 2.498 12.663 27.230 1.00 54.84 88 GLU A C 1
ATOM 657 O O . GLU A 1 88 ? 1.771 12.099 28.037 1.00 54.84 88 GLU A O 1
ATOM 662 N N . ALA A 1 89 ? 2.374 12.522 25.902 1.00 59.69 89 ALA A N 1
ATOM 663 C CA . ALA A 1 89 ? 1.590 11.542 25.137 1.00 59.69 89 ALA A CA 1
ATOM 664 C C . ALA A 1 89 ? 0.594 10.663 25.931 1.00 59.69 89 ALA A C 1
ATOM 666 O O . ALA A 1 89 ? 0.663 9.429 25.888 1.00 59.69 89 ALA A O 1
ATOM 667 N N . ALA A 1 90 ? -0.363 11.282 26.627 1.00 63.19 90 ALA A N 1
ATOM 668 C CA . ALA A 1 90 ? -1.347 10.536 27.390 1.00 63.19 90 ALA A CA 1
ATOM 669 C C . ALA A 1 90 ? -2.187 9.690 26.418 1.00 63.19 90 ALA A C 1
ATOM 671 O O . ALA A 1 90 ? -2.595 10.177 25.353 1.00 63.19 90 ALA A O 1
ATOM 672 N N . PRO A 1 91 ? -2.455 8.408 26.734 1.00 66.44 91 PRO A N 1
ATOM 673 C CA . PRO A 1 91 ? -3.242 7.566 25.853 1.00 66.44 91 PRO A CA 1
ATOM 674 C C . PRO A 1 91 ? -4.620 8.208 25.639 1.00 66.44 91 PRO A C 1
ATOM 676 O O . PRO A 1 91 ? -5.277 8.598 26.610 1.00 66.44 91 PRO A O 1
ATOM 679 N N . PRO A 1 92 ? -5.098 8.303 24.384 1.00 70.31 92 PRO A N 1
ATOM 680 C CA . PRO A 1 92 ? -6.360 8.962 24.093 1.00 70.31 92 PRO A CA 1
ATOM 681 C C . PRO A 1 92 ? -7.490 8.306 24.879 1.00 70.31 92 PRO A C 1
ATOM 683 O O . PRO A 1 92 ? -7.566 7.076 24.992 1.00 70.31 92 PRO A O 1
ATOM 686 N N . SER A 1 93 ? -8.404 9.133 25.394 1.00 82.06 93 SER A N 1
ATOM 687 C CA . SER A 1 93 ? -9.509 8.643 26.212 1.00 82.06 93 SER A CA 1
ATOM 688 C C . SER A 1 93 ? -10.290 7.531 25.494 1.00 82.06 93 SER A C 1
ATOM 690 O O . SER A 1 93 ? -10.416 7.481 24.261 1.00 82.06 93 SER A O 1
ATOM 692 N N . LYS A 1 94 ? -10.869 6.611 26.274 1.00 84.44 94 LYS A N 1
ATOM 693 C CA . LYS A 1 94 ? -11.671 5.490 25.744 1.00 84.44 94 LYS A CA 1
ATOM 694 C C . LYS A 1 94 ? -12.829 5.967 24.849 1.00 84.44 94 LYS A C 1
ATOM 696 O O . LYS A 1 94 ? -13.289 5.220 23.986 1.00 84.44 94 LYS A O 1
ATOM 701 N N . ALA A 1 95 ? -13.317 7.193 25.047 1.00 85.69 95 ALA A N 1
ATOM 702 C CA . ALA A 1 95 ? -14.348 7.802 24.211 1.00 85.69 95 ALA A CA 1
ATOM 703 C C . ALA A 1 95 ? -13.803 8.211 22.830 1.00 85.69 95 ALA A C 1
ATOM 705 O O . ALA A 1 95 ? -14.408 7.873 21.808 1.00 85.69 95 ALA A O 1
ATOM 706 N N . VAL A 1 96 ? -12.636 8.860 22.793 1.00 84.56 96 VAL A N 1
ATOM 707 C CA . VAL A 1 96 ? -11.972 9.302 21.555 1.00 84.56 96 VAL A CA 1
ATOM 708 C C . VAL A 1 96 ? -11.590 8.105 20.690 1.00 84.56 96 VAL A C 1
ATOM 710 O O . VAL A 1 96 ? -11.936 8.049 19.511 1.00 84.56 96 VAL A O 1
ATOM 713 N N . THR A 1 97 ? -10.979 7.078 21.279 1.00 86.50 97 THR A N 1
ATOM 714 C CA . THR A 1 97 ? -10.620 5.849 20.549 1.00 86.50 97 THR A CA 1
ATOM 715 C C . THR A 1 97 ? -11.842 5.150 19.937 1.00 86.50 97 THR A C 1
ATOM 717 O O . THR A 1 97 ? -11.805 4.749 18.770 1.00 86.50 97 THR A O 1
ATOM 720 N N . LYS A 1 98 ? -12.966 5.059 20.665 1.00 90.88 98 LYS A N 1
ATOM 721 C CA . LYS A 1 98 ? -14.239 4.535 20.127 1.00 90.88 98 LYS A CA 1
ATOM 722 C C . LYS A 1 98 ? -14.774 5.383 18.969 1.00 90.88 98 LYS A C 1
ATOM 724 O O . LYS A 1 98 ? -15.297 4.826 17.997 1.00 90.88 98 LYS A O 1
ATOM 729 N N . LEU A 1 99 ? -14.651 6.707 19.048 1.00 90.12 99 LEU A N 1
ATOM 730 C CA . LEU A 1 99 ? -15.069 7.622 17.987 1.00 90.12 99 LEU A CA 1
ATOM 731 C C . LEU A 1 99 ? -14.223 7.424 16.722 1.00 90.12 99 LEU A C 1
ATOM 733 O O . LEU A 1 99 ? -14.791 7.221 15.644 1.00 90.12 99 LEU A O 1
ATOM 737 N N . ILE A 1 100 ? -12.897 7.356 16.859 1.00 90.19 100 ILE A N 1
ATOM 738 C CA . ILE A 1 100 ? -11.963 7.094 15.752 1.00 90.19 100 ILE A CA 1
ATOM 739 C C . ILE A 1 100 ? -12.271 5.741 15.088 1.00 90.19 100 ILE A C 1
ATOM 741 O O . ILE A 1 100 ? -12.396 5.655 13.864 1.00 90.19 100 ILE A O 1
ATOM 745 N N . GLN A 1 101 ? -12.513 4.686 15.872 1.00 91.00 101 GLN A N 1
ATOM 746 C CA . GLN A 1 101 ? -12.918 3.377 15.338 1.00 91.00 101 GLN A CA 1
ATOM 747 C C . GLN A 1 101 ? -14.272 3.416 14.605 1.00 91.00 101 GLN A C 1
ATOM 749 O O . GLN A 1 101 ? -14.479 2.735 13.590 1.00 91.00 101 GLN A O 1
ATOM 754 N N . ARG A 1 102 ? -15.236 4.202 15.101 1.00 91.69 102 ARG A N 1
ATOM 755 C CA . ARG A 1 102 ? -16.544 4.368 14.450 1.00 91.69 102 ARG A CA 1
ATOM 756 C C . ARG A 1 102 ? -16.404 5.119 13.125 1.00 91.69 102 ARG A C 1
ATOM 758 O O . ARG A 1 102 ? -17.063 4.735 12.153 1.00 91.69 102 ARG A O 1
ATOM 765 N N . LEU A 1 103 ? -15.539 6.132 13.069 1.00 91.88 103 LEU A N 1
ATOM 766 C CA . LEU A 1 103 ? -15.213 6.872 11.849 1.00 91.88 103 LEU A CA 1
ATOM 767 C C . LEU A 1 103 ? -14.517 5.982 10.819 1.00 91.88 103 LEU A C 1
ATOM 769 O O . LEU A 1 103 ? -15.001 5.882 9.689 1.00 91.88 103 LEU A O 1
ATOM 773 N N . SER A 1 104 ? -13.479 5.239 11.209 1.00 88.88 104 SER A N 1
ATOM 774 C CA . SER A 1 104 ? -12.774 4.328 10.297 1.00 88.88 104 SER A CA 1
ATOM 775 C C . SER A 1 104 ? -13.721 3.274 9.701 1.00 88.88 104 SER A C 1
ATOM 777 O O . SER A 1 104 ? -13.701 2.998 8.497 1.00 88.88 104 SER A O 1
ATOM 779 N N . LYS A 1 105 ? -14.665 2.751 10.499 1.00 91.44 105 LYS A N 1
ATOM 780 C CA . LYS A 1 105 ? -15.729 1.852 10.016 1.00 91.44 105 LYS A CA 1
ATOM 781 C C . LYS A 1 105 ? -16.670 2.527 9.008 1.00 91.44 105 LYS A C 1
ATOM 783 O O . LYS A 1 105 ? -17.060 1.868 8.037 1.00 91.44 105 LYS A O 1
ATOM 788 N N . LYS A 1 106 ? -17.064 3.789 9.226 1.00 92.56 106 LYS A N 1
ATOM 789 C CA . LYS A 1 106 ? -17.923 4.554 8.299 1.00 92.56 106 LYS A CA 1
ATOM 790 C C . LYS A 1 106 ? -17.206 4.825 6.973 1.00 92.56 106 LYS A C 1
ATOM 792 O O . LYS A 1 106 ? -17.781 4.527 5.926 1.00 92.56 106 LYS A O 1
ATOM 797 N N . LEU A 1 107 ? -15.947 5.265 7.013 1.00 91.31 107 LEU A N 1
ATOM 798 C CA . LEU A 1 107 ? -15.142 5.549 5.819 1.00 91.31 107 LEU A CA 1
ATOM 799 C C . LEU A 1 107 ? -14.952 4.309 4.940 1.00 91.31 107 LEU A C 1
ATOM 801 O O . LEU A 1 107 ? -15.182 4.363 3.733 1.00 91.31 107 LEU A O 1
ATOM 805 N N . VAL A 1 108 ? -14.637 3.152 5.533 1.00 90.06 108 VAL A N 1
ATOM 806 C CA . VAL A 1 108 ? -14.516 1.895 4.769 1.00 90.06 108 VAL A CA 1
ATOM 807 C C . VAL A 1 108 ? -15.844 1.495 4.123 1.00 90.06 108 VAL A C 1
ATOM 809 O O . VAL A 1 108 ? -15.863 1.047 2.976 1.00 90.06 108 VAL A O 1
ATOM 812 N N . LYS A 1 109 ? -16.974 1.671 4.822 1.00 90.94 109 LYS A N 1
ATOM 813 C CA . LYS A 1 109 ? -18.301 1.416 4.237 1.00 90.94 109 LYS A CA 1
ATOM 814 C C . LYS A 1 109 ? -18.591 2.358 3.068 1.00 90.94 109 LYS A C 1
ATOM 816 O O . LYS A 1 109 ? -19.108 1.895 2.055 1.00 90.94 109 LYS A O 1
ATOM 821 N N . GLN A 1 110 ? -18.271 3.643 3.202 1.00 90.62 110 GLN A N 1
ATOM 822 C CA . GLN A 1 110 ? -18.485 4.638 2.152 1.00 90.62 110 GLN A CA 1
ATOM 823 C C . GLN A 1 110 ? -17.634 4.338 0.917 1.00 90.62 110 GLN A C 1
ATOM 825 O O . GLN A 1 110 ? -18.189 4.233 -0.174 1.00 90.62 110 GLN A O 1
ATOM 830 N N . ARG A 1 111 ? -16.335 4.069 1.095 1.00 88.06 111 ARG A N 1
ATOM 831 C CA . ARG A 1 111 ? -15.445 3.655 -0.002 1.00 88.06 111 ARG A CA 1
ATOM 832 C C . ARG A 1 111 ? -15.957 2.399 -0.704 1.00 88.06 111 ARG A C 1
ATOM 834 O O . ARG A 1 111 ? -15.964 2.334 -1.925 1.00 88.06 111 ARG A O 1
ATOM 841 N N . HIS A 1 112 ? -16.463 1.415 0.044 1.00 86.50 112 HIS A N 1
ATOM 842 C CA . HIS A 1 112 ? -17.025 0.206 -0.561 1.00 86.50 112 HIS A CA 1
ATOM 843 C C . HIS A 1 112 ? -18.322 0.467 -1.344 1.00 86.50 112 HIS A C 1
ATOM 845 O O . HIS A 1 112 ? -18.553 -0.158 -2.378 1.00 86.50 112 HIS A O 1
ATOM 851 N N . LYS A 1 113 ? -19.171 1.393 -0.878 1.00 90.00 113 LYS A N 1
ATOM 852 C CA . LYS A 1 113 ? -20.358 1.830 -1.627 1.00 90.00 113 LYS A CA 1
ATOM 853 C C . LYS A 1 113 ? -19.966 2.551 -2.918 1.00 90.00 113 LYS A C 1
ATOM 855 O O . LYS A 1 113 ? -20.494 2.200 -3.967 1.00 90.00 113 LYS A O 1
ATOM 860 N N . GLN A 1 114 ? -19.013 3.478 -2.846 1.00 86.25 114 GLN A N 1
ATOM 861 C CA . GLN A 1 114 ? -18.496 4.201 -4.010 1.00 86.25 114 GLN A CA 1
ATOM 862 C C . GLN A 1 114 ? -17.867 3.246 -5.026 1.00 86.25 114 GLN A C 1
ATOM 864 O O . GLN A 1 114 ? -18.214 3.305 -6.197 1.00 86.25 114 GLN A O 1
ATOM 869 N N . ALA A 1 115 ? -17.050 2.289 -4.578 1.00 84.25 115 ALA A N 1
ATOM 870 C CA . ALA A 1 115 ? -16.467 1.267 -5.448 1.00 84.25 115 ALA A CA 1
ATOM 871 C C . ALA A 1 115 ? -17.531 0.392 -6.137 1.00 84.25 115 ALA A C 1
ATOM 873 O O . ALA A 1 115 ? -17.385 0.013 -7.295 1.00 84.25 115 ALA A O 1
ATOM 874 N N . LYS A 1 116 ? -18.635 0.075 -5.447 1.00 84.06 116 LYS A N 1
ATOM 875 C CA . LYS A 1 116 ? -19.769 -0.642 -6.055 1.00 84.06 116 LYS A CA 1
ATOM 876 C C . LYS A 1 116 ? -20.503 0.207 -7.090 1.00 84.06 116 LYS A C 1
ATOM 878 O O . LYS A 1 116 ? -20.954 -0.339 -8.092 1.00 84.06 116 LYS A O 1
ATOM 883 N N . GLN A 1 117 ? -20.652 1.506 -6.845 1.00 83.69 117 GLN A N 1
ATOM 884 C CA . GLN A 1 117 ? -21.278 2.431 -7.791 1.00 83.69 117 GL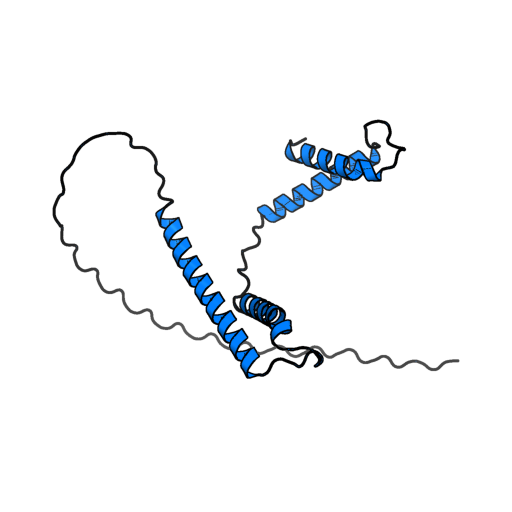N A CA 1
ATOM 885 C C . GLN A 1 117 ? -20.395 2.643 -9.024 1.00 83.69 117 GLN A C 1
ATOM 887 O O . GLN A 1 117 ? -20.889 2.513 -10.140 1.00 83.69 117 GLN A O 1
ATOM 892 N N . SER A 1 118 ? -19.091 2.861 -8.843 1.00 75.25 118 SER A N 1
ATOM 893 C CA . SER A 1 118 ? -18.152 3.034 -9.953 1.00 75.25 118 SER A CA 1
ATOM 894 C C . SER A 1 118 ? -17.988 1.760 -10.784 1.00 75.25 118 SER A C 1
ATOM 896 O O . SER A 1 118 ? -17.963 1.841 -12.005 1.00 75.25 118 SER A O 1
ATOM 898 N N . ALA A 1 119 ? -17.986 0.573 -10.167 1.00 74.88 119 ALA A N 1
ATOM 899 C CA . ALA A 1 119 ? -17.948 -0.693 -10.905 1.00 74.88 119 ALA A CA 1
ATOM 900 C C . ALA A 1 119 ? -19.224 -0.951 -11.729 1.00 74.88 119 ALA A C 1
ATOM 902 O O . ALA A 1 119 ? -19.156 -1.551 -12.801 1.00 74.88 119 ALA A O 1
ATOM 903 N N . LYS A 1 120 ? -20.391 -0.504 -11.244 1.00 72.88 120 LYS A N 1
ATOM 904 C CA . LYS A 1 120 ? -21.640 -0.548 -12.021 1.00 72.88 120 LYS A CA 1
ATOM 905 C C . LYS A 1 120 ? -21.611 0.448 -13.182 1.00 72.88 120 LYS A C 1
ATOM 907 O O . LYS A 1 120 ? -22.011 0.081 -14.277 1.00 72.88 120 LYS A O 1
ATOM 912 N N . ALA A 1 121 ? -21.094 1.656 -12.951 1.00 68.12 121 ALA A N 1
ATOM 913 C CA . ALA A 1 121 ? -20.970 2.694 -13.973 1.00 68.12 121 ALA A CA 1
ATOM 914 C C . ALA A 1 121 ? -19.934 2.355 -15.065 1.00 68.12 121 ALA A C 1
ATOM 916 O O . ALA A 1 121 ? -20.141 2.695 -16.226 1.00 68.12 121 ALA A O 1
ATOM 917 N N . ALA A 1 122 ? -18.846 1.659 -14.716 1.00 63.88 122 ALA A N 1
ATOM 918 C CA . ALA A 1 122 ? -17.860 1.172 -15.683 1.00 63.88 122 ALA A CA 1
ATOM 919 C C . ALA A 1 122 ? -18.444 0.061 -16.575 1.00 63.88 122 ALA A C 1
ATOM 921 O O . ALA A 1 122 ? -18.335 0.121 -17.793 1.00 63.88 122 ALA A O 1
ATOM 922 N N . LYS A 1 123 ? -19.191 -0.891 -15.996 1.00 61.75 123 LYS A N 1
ATOM 923 C CA . LYS A 1 123 ? -19.865 -1.955 -16.766 1.00 61.75 123 LYS A CA 1
ATOM 924 C C . LYS A 1 123 ? -20.948 -1.457 -17.724 1.00 61.75 123 LYS A C 1
ATOM 926 O O . LYS A 1 123 ? -21.267 -2.163 -18.669 1.00 61.75 123 LYS A O 1
ATOM 931 N N . SER A 1 124 ? -21.513 -0.274 -17.492 1.00 59.09 124 SER A N 1
ATOM 932 C CA . SER A 1 124 ? -22.454 0.357 -18.426 1.00 59.09 124 SER A CA 1
ATOM 933 C C . SER A 1 124 ? -21.784 1.190 -19.525 1.00 59.09 124 SER A C 1
ATOM 935 O O . SER A 1 124 ? -22.493 1.681 -20.395 1.00 59.09 124 SER A O 1
ATOM 937 N N . LYS A 1 125 ? -20.457 1.389 -19.485 1.00 58.25 125 LYS A N 1
ATOM 938 C CA . LYS A 1 125 ? -19.712 2.175 -20.486 1.00 58.25 125 LYS A CA 1
ATOM 939 C C . LYS A 1 125 ? -18.808 1.340 -21.401 1.00 58.25 125 LYS A C 1
ATOM 941 O O . LYS A 1 125 ? -18.394 1.859 -22.425 1.00 58.25 125 LYS A O 1
ATOM 946 N N . ASP A 1 126 ? -18.584 0.063 -21.093 1.00 46.06 126 ASP A N 1
ATOM 947 C CA . ASP A 1 126 ? -17.878 -0.892 -21.962 1.00 46.06 126 ASP A CA 1
ATOM 948 C C . ASP A 1 126 ? -18.859 -1.799 -22.735 1.00 46.06 126 ASP A C 1
ATOM 950 O O . ASP A 1 126 ? -18.740 -3.025 -22.740 1.00 46.06 126 ASP A O 1
ATOM 954 N N . ALA A 1 127 ? -19.866 -1.202 -23.378 1.00 41.91 127 ALA A N 1
ATOM 955 C CA . ALA A 1 127 ? -20.476 -1.818 -24.554 1.00 41.91 127 ALA A CA 1
ATOM 956 C C . ALA A 1 127 ? -19.666 -1.333 -25.769 1.00 41.91 127 ALA A C 1
ATOM 958 O O . ALA A 1 127 ? -19.495 -0.121 -25.913 1.00 41.91 127 ALA A O 1
ATOM 959 N N . PRO A 1 128 ? -19.125 -2.227 -26.613 1.00 43.44 128 PRO A N 1
ATOM 960 C CA . PRO A 1 128 ? -18.279 -1.827 -27.724 1.00 43.44 128 PRO A CA 1
ATOM 961 C C . PRO A 1 128 ? -19.125 -1.066 -28.745 1.00 43.44 128 PRO A C 1
ATOM 963 O O . PRO A 1 128 ? 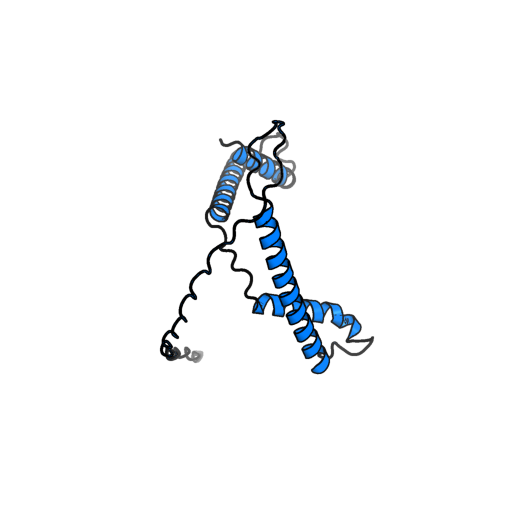-19.986 -1.643 -29.407 1.00 43.44 128 PRO A O 1
ATOM 966 N N . THR A 1 129 ? -18.857 0.227 -28.896 1.00 39.88 129 THR A N 1
ATOM 967 C CA . THR A 1 129 ? -19.227 1.012 -30.074 1.00 39.88 129 THR A CA 1
ATOM 968 C C . THR A 1 129 ? -18.386 0.519 -31.253 1.00 39.88 129 THR A C 1
ATOM 970 O O . THR A 1 129 ? -17.388 1.118 -31.643 1.00 39.88 129 THR A O 1
ATOM 973 N N . ALA A 1 130 ? -18.775 -0.631 -31.798 1.00 40.16 130 ALA A N 1
ATOM 974 C CA . ALA A 1 130 ? -18.493 -0.977 -33.177 1.00 40.16 130 ALA A CA 1
ATOM 975 C C . ALA A 1 130 ? -19.591 -0.335 -34.034 1.00 40.16 130 ALA A C 1
ATOM 977 O O . ALA A 1 130 ? -20.761 -0.652 -33.856 1.00 40.16 130 ALA A O 1
ATOM 978 N N . ALA A 1 131 ? -19.168 0.591 -34.898 1.00 48.75 131 ALA A N 1
ATOM 979 C CA . ALA A 1 131 ? -19.809 1.054 -36.130 1.00 48.75 131 ALA A CA 1
ATOM 980 C C . ALA A 1 131 ? -21.336 1.274 -36.129 1.00 48.75 131 ALA A C 1
ATOM 982 O O . ALA A 1 131 ? -22.103 0.321 -36.150 1.00 48.75 131 ALA A O 1
ATOM 983 N N . SER A 1 132 ? -21.763 2.531 -36.288 1.00 36.88 132 SER A N 1
ATOM 984 C CA . SER A 1 132 ? -22.794 2.866 -37.283 1.00 36.88 132 SER A CA 1
ATOM 985 C C . SER A 1 132 ? -22.857 4.384 -37.477 1.00 36.88 132 SER A C 1
ATOM 987 O O . SER A 1 132 ? -23.627 5.082 -36.821 1.00 36.88 132 SER A O 1
ATOM 989 N N . GLU A 1 133 ? -22.046 4.905 -38.396 1.00 41.81 133 GLU A N 1
ATOM 990 C CA . GLU A 1 133 ? -22.499 6.029 -39.217 1.00 41.81 133 GLU A CA 1
ATOM 991 C C . GLU A 1 133 ? -23.610 5.491 -40.126 1.00 41.81 133 GLU A C 1
ATOM 993 O O . GLU A 1 133 ? -23.452 4.431 -40.730 1.00 41.81 133 GLU A O 1
ATOM 998 N N . GLY A 1 134 ? -24.755 6.168 -40.183 1.00 37.16 134 GLY A N 1
ATOM 999 C CA . GLY A 1 134 ? -25.857 5.737 -41.041 1.00 37.16 134 GLY A CA 1
ATOM 1000 C C . GLY A 1 134 ? -27.227 6.148 -40.528 1.00 37.16 134 GLY A C 1
ATOM 1001 O O . GLY A 1 134 ? -27.932 5.366 -39.903 1.00 37.16 134 GLY A O 1
ATOM 1002 N N . SER A 1 135 ? -27.569 7.400 -40.813 1.00 43.97 135 SER A N 1
ATOM 1003 C CA . SER A 1 135 ? -28.913 7.893 -41.121 1.00 43.97 135 SER A CA 1
ATOM 1004 C C . SER A 1 135 ? -29.979 6.815 -41.395 1.00 43.97 135 SER A C 1
ATOM 1006 O O . SER A 1 135 ? -29.845 6.055 -42.349 1.00 43.97 135 SER A O 1
ATOM 1008 N N . ALA A 1 136 ? -31.064 6.809 -40.612 1.00 36.75 136 ALA A N 1
ATOM 1009 C CA . ALA A 1 136 ? -32.447 6.768 -41.108 1.00 36.75 136 ALA A CA 1
ATOM 1010 C C . ALA A 1 136 ? -33.443 6.770 -39.938 1.00 36.75 136 ALA A C 1
ATOM 1012 O O . ALA A 1 136 ? -33.293 6.064 -38.942 1.00 36.75 136 ALA A O 1
ATOM 1013 N N . ALA A 1 137 ? -34.488 7.577 -40.090 1.00 51.00 137 ALA A N 1
ATOM 1014 C CA . ALA A 1 137 ? -35.620 7.681 -39.190 1.00 51.00 137 ALA A CA 1
ATOM 1015 C C . ALA A 1 137 ? -36.355 6.339 -38.997 1.00 51.00 137 ALA A C 1
ATOM 1017 O O . ALA A 1 137 ? -36.645 5.624 -39.956 1.00 51.00 137 ALA A O 1
ATOM 1018 N N . SER A 1 138 ? -36.756 6.039 -37.759 1.00 41.72 138 SER A N 1
ATOM 1019 C CA . SER A 1 138 ? -37.900 5.162 -37.496 1.00 41.72 138 SER A CA 1
ATOM 1020 C C . SER A 1 138 ? -38.562 5.474 -36.156 1.00 41.72 138 SER A C 1
ATOM 1022 O O . SER A 1 138 ? -37.915 5.661 -35.130 1.00 41.72 138 SER A O 1
ATOM 1024 N N . ALA A 1 139 ? -39.883 5.577 -36.243 1.00 54.00 139 ALA A N 1
ATOM 1025 C CA . ALA A 1 139 ? -40.854 6.084 -35.285 1.00 54.00 139 ALA A CA 1
ATOM 1026 C C . ALA A 1 139 ? -40.958 5.300 -33.953 1.00 54.00 139 ALA A C 1
ATOM 1028 O O . ALA A 1 139 ? -40.559 4.135 -33.880 1.00 54.00 139 ALA A O 1
ATOM 1029 N N . PRO A 1 140 ? -41.569 5.894 -32.903 1.00 53.19 140 PRO A N 1
ATOM 1030 C CA . PRO A 1 140 ? -41.837 5.208 -31.641 1.00 53.19 140 PRO A CA 1
ATOM 1031 C C . PRO A 1 140 ? -42.987 4.201 -31.799 1.00 53.19 140 PRO A C 1
ATOM 1033 O O . PRO A 1 140 ? -44.091 4.566 -32.199 1.00 53.19 140 PRO A O 1
ATOM 1036 N N . ARG A 1 141 ? -42.755 2.927 -31.454 1.00 50.91 141 ARG A N 1
ATOM 1037 C CA . ARG A 1 141 ? -43.820 1.914 -31.348 1.00 50.91 141 ARG A CA 1
ATOM 1038 C C . ARG A 1 141 ? -44.218 1.670 -29.883 1.00 50.91 141 ARG A C 1
ATOM 1040 O O . ARG A 1 141 ? -43.332 1.549 -29.037 1.00 50.91 141 ARG A O 1
ATOM 1047 N N . PRO A 1 142 ? -45.529 1.587 -29.581 1.00 51.91 142 PRO A N 1
ATOM 1048 C CA . PRO A 1 142 ? -46.055 1.467 -28.227 1.00 51.91 142 PRO A CA 1
ATOM 1049 C C . PRO A 1 142 ? -46.006 0.026 -27.693 1.00 51.91 142 PRO A C 1
ATOM 1051 O O . PRO A 1 142 ? -45.771 -0.937 -28.422 1.00 51.91 142 PRO A O 1
ATOM 1054 N N . GLY A 1 143 ? -46.202 -0.068 -26.376 1.00 51.72 143 GLY A N 1
ATOM 1055 C CA . GLY A 1 143 ? -45.915 -1.198 -25.498 1.00 51.72 143 GLY A CA 1
ATOM 1056 C C . GLY A 1 143 ? -46.437 -2.574 -25.912 1.00 51.72 143 GLY A C 1
ATOM 1057 O O . GLY A 1 143 ? -47.568 -2.748 -26.359 1.00 51.72 143 GLY A O 1
ATOM 1058 N N . ARG A 1 144 ? -45.607 -3.582 -25.624 1.00 51.59 144 ARG A N 1
ATOM 1059 C CA . ARG A 1 144 ? -46.010 -4.986 -25.547 1.00 51.59 144 ARG A CA 1
ATOM 1060 C C . ARG A 1 144 ? -45.918 -5.443 -24.083 1.00 51.59 144 ARG A C 1
ATOM 1062 O O . ARG A 1 144 ? -44.830 -5.355 -23.513 1.00 51.59 144 ARG A O 1
ATOM 1069 N N . PRO A 1 145 ? -47.014 -5.913 -23.463 1.00 55.41 145 PRO A N 1
ATOM 1070 C CA . PRO A 1 145 ? -46.994 -6.383 -22.083 1.00 55.41 145 PRO A CA 1
ATOM 1071 C C . PRO A 1 145 ? -46.212 -7.700 -21.981 1.00 55.41 145 PRO A C 1
ATOM 1073 O O . PRO A 1 145 ? -46.471 -8.653 -22.718 1.00 55.41 145 PRO A O 1
ATOM 1076 N N . GLN A 1 146 ? -45.225 -7.739 -21.083 1.00 64.44 146 GLN A N 1
ATOM 1077 C CA . GLN A 1 146 ? -44.508 -8.963 -20.723 1.00 64.44 146 GLN A CA 1
ATOM 1078 C C . GLN A 1 146 ? -45.379 -9.827 -19.792 1.00 64.44 146 GLN A C 1
ATOM 1080 O O . GLN A 1 146 ? -45.987 -9.283 -18.869 1.00 64.44 146 GLN A O 1
ATOM 1085 N N . PRO A 1 147 ? -45.421 -11.159 -19.980 1.00 66.69 147 PRO A N 1
ATOM 1086 C CA . PRO A 1 147 ? -46.097 -12.061 -19.052 1.00 66.69 147 PRO A CA 1
ATOM 1087 C C . PRO A 1 147 ? -45.352 -12.162 -17.705 1.00 66.69 147 PRO A C 1
ATOM 1089 O O . PRO A 1 147 ? -44.125 -12.005 -17.664 1.00 66.69 147 PRO A O 1
ATOM 1092 N N . PRO A 1 148 ? -46.065 -12.448 -16.597 1.00 62.75 148 PRO A N 1
ATOM 1093 C CA . PRO A 1 148 ? -45.473 -12.548 -15.269 1.00 62.75 148 PRO A CA 1
ATOM 1094 C C . PRO A 1 148 ? -44.497 -13.726 -15.191 1.00 62.75 148 PRO A C 1
ATOM 1096 O O . PRO A 1 148 ? -44.815 -14.867 -15.526 1.00 62.75 148 PRO A O 1
ATOM 1099 N N . ARG A 1 149 ? -43.280 -13.434 -14.733 1.00 55.06 149 ARG A N 1
ATOM 1100 C CA . ARG A 1 149 ? -42.220 -14.419 -14.517 1.00 55.06 149 ARG A CA 1
ATOM 1101 C C . ARG A 1 149 ? -42.512 -15.199 -13.221 1.00 55.06 149 ARG A C 1
ATOM 1103 O O . ARG A 1 149 ? -42.771 -14.555 -12.204 1.00 55.06 149 ARG A O 1
ATOM 1110 N N . PRO A 1 150 ? -42.462 -16.543 -13.219 1.00 51.94 150 PRO A N 1
ATOM 1111 C CA . PRO A 1 150 ? -42.765 -17.339 -12.032 1.00 51.94 150 PRO A CA 1
ATOM 1112 C C . PRO A 1 150 ? -41.741 -17.110 -10.913 1.00 51.94 150 PRO A C 1
ATOM 1114 O O . PRO A 1 150 ? -40.539 -16.970 -11.157 1.00 51.94 150 PRO A O 1
ATOM 1117 N N . ALA A 1 151 ? -42.244 -17.085 -9.677 1.00 55.56 151 ALA A N 1
ATOM 1118 C CA . ALA A 1 151 ? -41.464 -16.970 -8.455 1.00 55.56 151 ALA A CA 1
ATOM 1119 C C . ALA A 1 151 ? -40.481 -18.146 -8.327 1.00 55.56 151 ALA A C 1
ATOM 1121 O O . ALA A 1 151 ? -40.882 -19.302 -8.200 1.00 55.56 151 ALA A O 1
ATOM 1122 N N . SER A 1 152 ? -39.180 -17.852 -8.353 1.00 55.88 152 SER A N 1
ATOM 1123 C CA . SER A 1 152 ? -38.151 -18.844 -8.056 1.00 55.88 152 SER A CA 1
ATOM 1124 C C . SER A 1 152 ? -38.146 -19.145 -6.559 1.00 55.88 152 SER A C 1
ATOM 1126 O O . SER A 1 152 ? -37.878 -18.273 -5.731 1.00 55.88 152 SER A O 1
ATOM 1128 N N . VAL A 1 153 ? -38.451 -20.403 -6.276 1.00 55.66 153 VAL A N 1
ATOM 1129 C CA . VAL A 1 153 ? -38.542 -21.090 -4.991 1.00 55.66 153 VAL A CA 1
ATOM 1130 C C . VAL A 1 153 ? -37.344 -20.816 -4.075 1.00 55.66 153 VAL A C 1
ATOM 1132 O O . VAL A 1 153 ? -36.191 -20.734 -4.502 1.00 55.66 153 VAL A O 1
ATOM 1135 N N . ALA A 1 154 ? -37.663 -20.681 -2.788 1.00 55.72 154 ALA A N 1
ATOM 1136 C CA . ALA A 1 154 ? -36.757 -20.473 -1.672 1.00 55.72 154 ALA A CA 1
ATOM 1137 C C . ALA A 1 154 ? -35.588 -21.476 -1.657 1.00 55.72 154 ALA A C 1
ATOM 1139 O O . ALA A 1 154 ? -35.779 -22.690 -1.670 1.00 55.72 154 ALA A O 1
ATOM 1140 N N . SER A 1 155 ? -34.361 -20.956 -1.581 1.00 53.41 155 SER A N 1
ATOM 1141 C CA . SER A 1 155 ? -33.173 -21.761 -1.286 1.00 53.41 155 SER A CA 1
ATOM 1142 C C . SER A 1 155 ? -33.213 -22.249 0.162 1.00 53.41 155 SER A C 1
ATOM 1144 O O . SER A 1 155 ? -33.195 -21.446 1.095 1.00 53.41 155 SER A O 1
ATOM 1146 N N . ALA A 1 156 ? -33.226 -23.569 0.330 1.00 61.22 156 ALA A N 1
ATOM 1147 C CA . ALA A 1 156 ? -33.090 -24.246 1.611 1.00 61.22 156 ALA A CA 1
ATOM 1148 C C . ALA A 1 156 ? -31.750 -23.910 2.313 1.00 61.22 156 ALA A C 1
ATOM 1150 O O . ALA A 1 156 ? -30.731 -23.689 1.643 1.00 61.22 156 ALA A O 1
ATOM 1151 N N . PRO A 1 157 ? -31.712 -23.891 3.659 1.00 58.91 157 PRO A N 1
ATOM 1152 C CA . PRO A 1 157 ? -30.488 -23.666 4.420 1.00 58.91 157 PRO A CA 1
ATOM 1153 C C . PRO A 1 157 ? -29.533 -24.866 4.316 1.00 58.91 157 PRO A C 1
ATOM 1155 O O . PRO A 1 157 ? -29.910 -26.013 4.541 1.00 58.91 157 PRO A O 1
ATOM 1158 N N . ARG A 1 158 ? -28.265 -24.593 3.988 1.00 60.25 158 ARG A N 1
ATOM 1159 C CA . ARG A 1 158 ? -27.187 -25.595 3.981 1.00 60.25 158 ARG A CA 1
ATOM 1160 C C . ARG A 1 158 ? -26.778 -25.977 5.416 1.00 60.25 158 ARG A C 1
ATOM 1162 O O . ARG A 1 158 ? -26.713 -25.089 6.267 1.00 60.25 158 ARG A O 1
ATOM 1169 N N . PRO A 1 159 ? -26.437 -27.252 5.679 1.00 60.25 159 PRO A N 1
ATOM 1170 C CA . PRO A 1 159 ? -26.023 -27.717 6.999 1.00 60.25 159 PRO A CA 1
ATOM 1171 C C . PRO A 1 159 ? -24.672 -27.136 7.438 1.00 60.25 159 PRO A C 1
ATOM 1173 O O . PRO A 1 159 ? -23.758 -26.906 6.642 1.00 60.25 159 PRO A O 1
ATOM 1176 N N . VAL A 1 160 ? -24.574 -26.901 8.745 1.00 60.69 160 VAL A N 1
ATOM 1177 C CA . VAL A 1 160 ? -23.421 -26.346 9.457 1.00 60.69 160 VAL A CA 1
ATOM 1178 C C . VAL A 1 160 ? -22.301 -27.389 9.523 1.00 60.69 160 VAL A C 1
ATOM 1180 O O . VAL A 1 160 ? -22.499 -28.489 10.028 1.00 60.69 160 VAL A O 1
ATOM 1183 N N . ALA A 1 161 ? -21.110 -27.039 9.034 1.00 62.94 161 ALA A N 1
ATOM 1184 C CA . ALA A 1 161 ? -19.923 -27.885 9.139 1.00 62.94 161 ALA A CA 1
ATOM 1185 C C . ALA A 1 161 ? -19.396 -27.950 10.595 1.00 62.94 161 ALA A C 1
ATOM 1187 O O . ALA A 1 161 ? -19.351 -26.915 11.271 1.00 62.94 161 ALA A O 1
ATOM 1188 N N . PRO A 1 162 ? -18.959 -29.125 11.087 1.00 62.44 162 PRO A N 1
ATOM 1189 C CA . PRO A 1 162 ? -18.497 -29.297 12.462 1.00 62.44 162 PRO A CA 1
ATOM 1190 C C . PRO A 1 162 ? -17.148 -28.608 12.742 1.00 62.44 162 PRO A C 1
ATOM 1192 O O . PRO A 1 162 ? -16.210 -28.635 11.942 1.00 62.44 162 PRO A O 1
ATOM 1195 N N . LYS A 1 163 ? -17.063 -27.998 13.932 1.00 63.19 163 LYS A N 1
ATOM 1196 C CA . LYS A 1 163 ? -15.879 -27.350 14.521 1.00 63.19 163 LYS A CA 1
ATOM 1197 C C . LYS A 1 163 ? -14.680 -28.306 14.553 1.00 63.19 163 LYS A C 1
ATOM 1199 O O . LYS A 1 163 ? -14.707 -29.318 15.249 1.00 63.19 163 LYS A O 1
ATOM 1204 N N . ARG A 1 164 ? -13.587 -27.937 13.878 1.00 59.28 164 ARG A N 1
ATOM 1205 C CA . ARG A 1 164 ? -12.278 -28.583 14.059 1.00 59.28 164 ARG A CA 1
ATOM 1206 C C . ARG A 1 164 ? -11.695 -28.195 15.422 1.00 59.28 164 ARG A C 1
ATOM 1208 O O . ARG A 1 164 ? -11.609 -27.011 15.742 1.00 59.28 164 ARG A O 1
ATOM 1215 N N . ARG A 1 165 ? -11.307 -29.203 16.205 1.00 67.69 165 ARG A N 1
ATOM 1216 C CA . ARG A 1 165 ? -10.548 -29.067 17.457 1.00 67.69 165 ARG A CA 1
ATOM 1217 C C . ARG A 1 165 ? -9.150 -28.473 17.187 1.00 67.69 165 ARG A C 1
ATOM 1219 O O .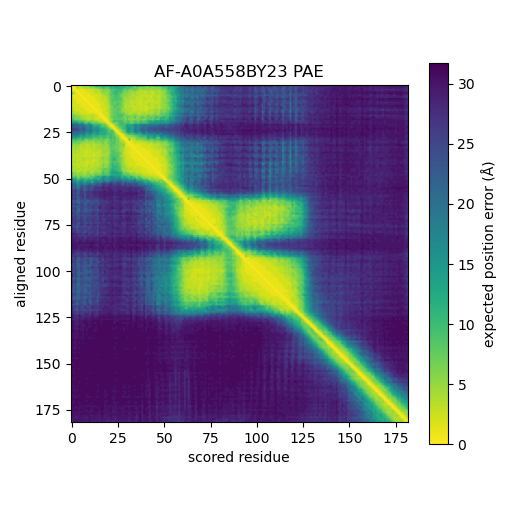 ARG A 1 165 ? -8.569 -28.787 16.148 1.00 67.69 165 ARG A O 1
ATOM 1226 N N . PRO A 1 166 ? -8.598 -27.648 18.094 1.00 64.88 166 PRO A N 1
ATOM 1227 C CA . PRO A 1 166 ? -7.199 -27.234 18.031 1.00 64.88 166 PRO A CA 1
ATOM 1228 C C . PRO A 1 166 ? -6.265 -28.403 18.386 1.00 64.88 166 PRO A C 1
ATOM 1230 O O . PRO A 1 166 ? -6.575 -29.216 19.255 1.00 64.88 166 PRO A O 1
ATOM 1233 N N . ALA A 1 167 ? -5.135 -28.485 17.683 1.00 68.81 167 ALA A N 1
ATOM 1234 C CA . ALA A 1 167 ? -4.066 -29.449 17.934 1.00 68.81 167 ALA A CA 1
ATOM 1235 C C . ALA A 1 167 ? -3.311 -29.117 19.241 1.00 68.81 167 ALA A C 1
ATOM 1237 O O . ALA A 1 167 ? -3.199 -27.934 19.578 1.00 68.81 167 ALA A O 1
ATOM 1238 N N . PRO A 1 168 ? -2.783 -30.121 19.966 1.00 66.62 168 PRO A N 1
ATOM 1239 C CA . PRO A 1 168 ? -1.998 -29.897 21.175 1.00 66.62 168 PRO A CA 1
ATOM 124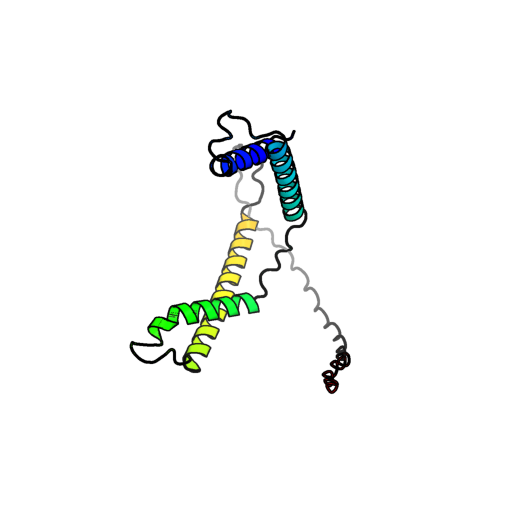0 C C . PRO A 1 168 ? -0.657 -29.221 20.860 1.00 66.62 168 PRO A C 1
ATOM 1242 O O . PRO A 1 168 ? -0.002 -29.511 19.857 1.00 66.62 168 PRO A O 1
ATOM 1245 N N . ALA A 1 169 ? -0.280 -28.291 21.736 1.00 66.31 169 ALA A N 1
ATOM 1246 C CA . ALA A 1 169 ? 0.945 -27.512 21.666 1.00 66.31 169 ALA A CA 1
ATOM 1247 C C . ALA A 1 169 ? 2.191 -28.399 21.815 1.00 66.31 169 ALA A C 1
ATOM 1249 O O . ALA A 1 169 ? 2.238 -29.308 22.641 1.00 66.31 169 ALA A O 1
ATOM 1250 N N . LYS A 1 170 ? 3.215 -28.094 21.015 1.00 70.69 170 LYS A N 1
ATOM 1251 C CA . LYS A 1 170 ? 4.562 -28.660 21.127 1.00 70.69 170 LYS A CA 1
ATOM 1252 C C . LYS A 1 170 ? 5.209 -28.124 22.421 1.00 70.69 170 LYS A C 1
ATOM 1254 O O . LYS A 1 170 ? 5.166 -26.908 22.614 1.00 70.69 170 LYS A O 1
ATOM 1259 N N . PRO A 1 171 ? 5.791 -28.966 23.292 1.00 64.56 171 PRO A N 1
ATOM 1260 C CA . PRO A 1 171 ? 6.480 -28.490 24.488 1.00 64.56 171 PRO A CA 1
ATOM 1261 C C . PRO A 1 171 ? 7.756 -27.719 24.119 1.00 64.56 171 PRO A C 1
ATOM 1263 O O . PRO A 1 171 ? 8.443 -28.046 23.148 1.00 64.56 171 PRO A O 1
ATOM 1266 N N . ALA A 1 172 ? 8.028 -26.666 24.889 1.00 70.06 172 ALA A N 1
ATOM 1267 C CA . ALA A 1 172 ? 9.213 -25.825 24.776 1.00 70.06 172 ALA A CA 1
ATOM 1268 C C . ALA A 1 172 ? 10.489 -26.595 25.179 1.00 70.06 172 ALA A C 1
ATOM 1270 O O . ALA A 1 172 ? 10.419 -27.448 26.066 1.00 70.06 172 ALA A O 1
ATOM 1271 N N . PRO A 1 173 ? 11.652 -26.306 24.568 1.00 67.06 173 PRO A N 1
ATOM 1272 C CA . PRO A 1 173 ? 12.927 -26.837 25.034 1.00 67.06 173 PRO A CA 1
ATOM 1273 C C . PRO A 1 173 ? 13.318 -26.197 26.374 1.00 67.06 173 PRO A C 1
ATOM 1275 O O . PRO A 1 173 ? 13.211 -24.983 26.550 1.00 67.06 173 PRO A O 1
ATOM 1278 N N . ALA A 1 174 ? 13.752 -27.036 27.314 1.00 71.31 174 ALA A N 1
ATOM 1279 C CA . ALA A 1 174 ? 14.243 -26.640 28.629 1.00 71.31 174 ALA A CA 1
ATOM 1280 C C . ALA A 1 174 ? 15.536 -25.799 28.531 1.00 71.31 174 ALA A C 1
ATOM 1282 O O . ALA A 1 174 ? 16.329 -26.013 27.608 1.00 71.31 174 ALA A O 1
ATOM 1283 N N . PRO A 1 175 ? 15.777 -24.861 29.466 1.00 67.00 175 PRO A N 1
ATOM 1284 C CA . PRO A 1 175 ? 17.035 -24.129 29.538 1.00 67.00 175 PRO A CA 1
ATOM 1285 C C . PRO A 1 175 ? 18.176 -25.055 29.978 1.00 67.00 175 PRO A C 1
ATOM 1287 O O . PRO A 1 175 ? 18.055 -25.795 30.953 1.00 67.00 175 PRO A O 1
ATOM 1290 N N . ALA A 1 176 ? 19.282 -25.001 29.236 1.00 66.94 176 ALA A N 1
ATOM 1291 C CA . ALA A 1 176 ? 20.509 -25.725 29.529 1.00 66.94 176 ALA A CA 1
ATOM 1292 C C . ALA A 1 176 ? 21.141 -25.227 30.838 1.00 66.94 176 ALA A C 1
ATOM 1294 O O . ALA A 1 176 ? 21.344 -24.030 31.039 1.00 66.94 176 ALA A O 1
ATOM 1295 N N . THR A 1 177 ? 21.457 -26.174 31.712 1.00 69.44 177 THR A N 1
ATOM 1296 C CA . THR A 1 177 ? 22.247 -25.995 32.929 1.00 69.44 177 THR A CA 1
ATOM 1297 C C . THR A 1 177 ? 23.710 -25.717 32.549 1.00 69.44 177 THR A C 1
ATOM 1299 O O . THR A 1 177 ? 24.256 -26.469 31.739 1.00 69.44 177 THR A O 1
ATOM 1302 N N . PRO A 1 178 ? 24.374 -24.674 33.081 1.00 69.12 178 PRO A N 1
ATOM 1303 C CA . PRO A 1 178 ? 25.809 -24.494 32.887 1.00 69.12 178 PRO A CA 1
ATOM 1304 C C . PRO A 1 178 ? 26.596 -25.483 33.760 1.00 69.12 178 PRO A C 1
ATOM 1306 O O . PRO A 1 178 ? 26.294 -25.664 34.939 1.00 69.12 178 PRO A O 1
ATOM 1309 N N . ALA A 1 179 ? 27.589 -26.134 33.154 1.00 68.25 179 ALA A N 1
ATOM 1310 C CA . ALA A 1 179 ? 28.532 -27.024 33.824 1.00 68.25 179 ALA A CA 1
ATOM 1311 C C . ALA A 1 179 ? 29.523 -26.233 34.708 1.00 68.25 179 ALA A C 1
ATOM 1313 O O . ALA A 1 179 ? 29.826 -25.078 34.389 1.00 68.25 179 ALA A O 1
ATOM 1314 N N . PRO A 1 180 ? 30.026 -26.834 35.803 1.00 66.75 180 PRO A N 1
ATOM 1315 C CA . PRO A 1 180 ? 31.025 -26.218 36.667 1.00 66.75 180 PRO A CA 1
ATOM 1316 C C . PRO A 1 180 ? 32.391 -26.140 35.972 1.00 66.75 180 PRO A C 1
ATOM 1318 O O . PRO A 1 180 ? 32.761 -27.020 35.198 1.00 66.75 180 PRO A O 1
ATOM 1321 N N . GLN A 1 181 ? 33.103 -25.051 36.260 1.00 57.50 181 GLN A N 1
ATOM 1322 C CA . GLN 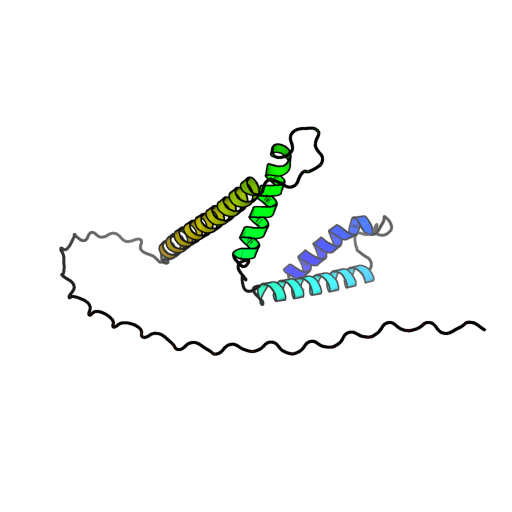A 1 181 ? 34.497 -24.828 35.896 1.00 57.50 181 GLN A CA 1
ATOM 1323 C C . GLN A 1 181 ? 35.407 -25.774 36.690 1.00 57.50 181 GLN A C 1
ATOM 1325 O O . GLN A 1 181 ? 35.247 -25.884 37.906 1.00 57.50 181 GLN A O 1
ATOM 1330 N N . GLU A 1 182 ? 36.372 -26.374 35.999 1.00 60.53 182 GLU A N 1
ATOM 1331 C CA . GLU A 1 182 ? 37.704 -26.670 36.540 1.00 60.53 182 GLU A CA 1
ATOM 1332 C C . GLU A 1 182 ? 38.740 -25.872 35.747 1.00 60.53 182 GLU A C 1
ATOM 1334 O O . GLU A 1 182 ? 38.550 -25.730 34.513 1.00 60.53 182 GLU A O 1
#